Protein AF-A0A2W5X947-F1 (afdb_monomer_lite)

Sequence (200 aa):
MISLLALTFTAYATTPQRAAIQAVGIGLKRPPVVRRVNLRGSYAAVLTSGGQMDGSAVAEPILVQHFSFGWQPLDILNFRCSLDSHALGAHANAILMHGMPEPKDDRPCRDLQDTGPRVQVQAIRRLMRGPLVPHVAGSGHWAMGSWYGGGGGESLFRRRNGRWLQVASGGGAMGAAGMRLYGVPQSVWCKFGIYDAKCH

Secondary structure (DSSP, 8-state):
------------BSSHHHHHHHHH-TT-SSPPEEEEEEEETTEEEEEEESEEETTEEE-SPEEEEEETTEEEEEEETTBHHHHHTT---HHHHHHHHTTSPPPSB-PPPP----BS-HHHHHHHHHHS-SS---EEEEETTEEEEEETTTTSEEEEEEEETTEEEEEEEEEBPPPHHHHHHHT--HHHHHHHT-TTS---

Structure (mmCIF, N/CA/C/O backbone):
data_AF-A0A2W5X947-F1
#
_entry.id   AF-A0A2W5X947-F1
#
loop_
_atom_site.group_PDB
_atom_site.id
_atom_site.type_symbol
_atom_site.label_atom_id
_atom_site.label_alt_id
_atom_site.label_comp_id
_atom_site.label_asym_id
_atom_site.label_entity_id
_atom_site.label_seq_id
_atom_site.pdbx_PDB_ins_code
_atom_site.Cartn_x
_atom_site.Cartn_y
_atom_site.Cartn_z
_atom_site.occupancy
_atom_site.B_iso_or_equiv
_atom_site.auth_seq_id
_atom_site.auth_comp_id
_atom_site.auth_asym_id
_atom_site.auth_atom_id
_atom_site.pdbx_PDB_model_num
ATOM 1 N N . MET A 1 1 ? 12.192 25.713 26.736 1.00 33.12 1 MET A N 1
ATOM 2 C CA . MET A 1 1 ? 12.508 24.402 26.127 1.00 33.12 1 MET A CA 1
ATOM 3 C C . MET A 1 1 ? 11.657 24.236 24.882 1.00 33.12 1 MET A C 1
ATOM 5 O O . MET A 1 1 ? 10.459 24.024 24.999 1.00 33.12 1 MET A O 1
ATOM 9 N N . ILE A 1 2 ? 12.248 24.421 23.704 1.00 31.78 2 ILE A N 1
ATOM 10 C CA . ILE A 1 2 ? 11.568 24.202 22.424 1.00 31.78 2 ILE A CA 1
ATOM 11 C C . ILE A 1 2 ? 11.706 22.709 22.123 1.00 31.78 2 ILE A C 1
ATOM 13 O O . ILE A 1 2 ? 12.803 22.238 21.832 1.00 31.78 2 ILE A O 1
ATOM 17 N N . SER A 1 3 ? 10.614 21.955 22.260 1.00 29.97 3 SER A N 1
ATOM 18 C CA . SER A 1 3 ? 10.550 20.580 21.765 1.00 29.97 3 SER A CA 1
ATOM 19 C C . SER A 1 3 ? 10.730 20.612 20.253 1.00 29.97 3 SER A C 1
ATOM 21 O O . SER A 1 3 ? 9.844 21.078 19.536 1.00 29.97 3 SER A O 1
ATOM 23 N N . LEU A 1 4 ? 11.875 20.125 19.769 1.00 31.28 4 LEU A N 1
ATOM 24 C CA . LEU A 1 4 ? 12.036 19.794 18.360 1.00 31.28 4 LEU A CA 1
ATOM 25 C C . LEU A 1 4 ? 10.977 18.746 18.007 1.00 31.28 4 LEU A C 1
ATOM 27 O O . LEU A 1 4 ? 11.055 17.594 18.435 1.00 31.28 4 LEU A O 1
ATOM 31 N N . LEU A 1 5 ? 9.985 19.150 17.211 1.00 34.03 5 LEU A N 1
ATOM 32 C CA . LEU A 1 5 ? 9.233 18.214 16.393 1.00 34.03 5 LEU A CA 1
ATOM 33 C C . LEU A 1 5 ? 10.250 17.512 15.493 1.00 34.03 5 LEU A C 1
ATOM 35 O O . LEU A 1 5 ? 10.743 18.096 14.529 1.00 34.03 5 LEU A O 1
ATOM 39 N N . ALA A 1 6 ? 10.563 16.259 15.806 1.00 30.39 6 ALA A N 1
ATOM 40 C CA . ALA A 1 6 ? 11.169 15.358 14.847 1.00 30.39 6 ALA A CA 1
ATOM 41 C C . ALA A 1 6 ? 10.146 15.144 13.723 1.00 30.39 6 ALA A C 1
ATOM 43 O O . ALA A 1 6 ? 9.298 14.254 13.785 1.00 30.39 6 ALA A O 1
ATOM 44 N N . LEU A 1 7 ? 10.196 16.005 12.705 1.00 32.28 7 LEU A N 1
ATOM 45 C CA . LEU A 1 7 ? 9.747 15.643 11.373 1.00 32.28 7 LEU A CA 1
ATOM 46 C C . LEU A 1 7 ? 10.568 14.416 10.988 1.00 32.28 7 LEU A C 1
ATOM 48 O O . LEU A 1 7 ? 11.740 14.525 10.633 1.00 32.28 7 LEU A O 1
ATOM 52 N N . THR A 1 8 ? 9.971 13.233 11.093 1.00 36.31 8 THR A N 1
ATOM 53 C CA . THR A 1 8 ? 10.472 12.057 10.394 1.00 36.31 8 THR A CA 1
ATOM 54 C C . THR A 1 8 ? 10.304 12.341 8.907 1.00 36.31 8 THR A C 1
ATOM 56 O O . THR A 1 8 ? 9.291 11.987 8.309 1.00 36.31 8 THR A O 1
ATOM 59 N N . PHE A 1 9 ? 11.268 13.046 8.316 1.00 38.56 9 PHE A N 1
ATOM 60 C CA . PHE A 1 9 ? 11.470 13.011 6.880 1.00 38.56 9 PHE A CA 1
ATOM 61 C C . PHE A 1 9 ? 11.753 11.551 6.554 1.00 38.56 9 PHE A C 1
ATOM 63 O O . PHE A 1 9 ? 12.803 11.017 6.913 1.00 38.56 9 PHE A O 1
ATOM 70 N N . THR A 1 10 ? 10.789 10.874 5.940 1.00 52.31 10 THR A N 1
ATOM 71 C CA . THR A 1 10 ? 11.022 9.593 5.288 1.00 52.31 10 THR A CA 1
ATOM 72 C C . THR A 1 10 ? 12.096 9.867 4.243 1.00 52.31 10 THR A C 1
ATOM 74 O O . THR A 1 10 ? 11.810 10.459 3.207 1.00 52.31 10 THR A O 1
ATOM 77 N N . ALA A 1 11 ? 13.354 9.574 4.576 1.00 61.25 11 ALA A N 1
ATOM 78 C CA . ALA A 1 11 ? 14.482 9.874 3.712 1.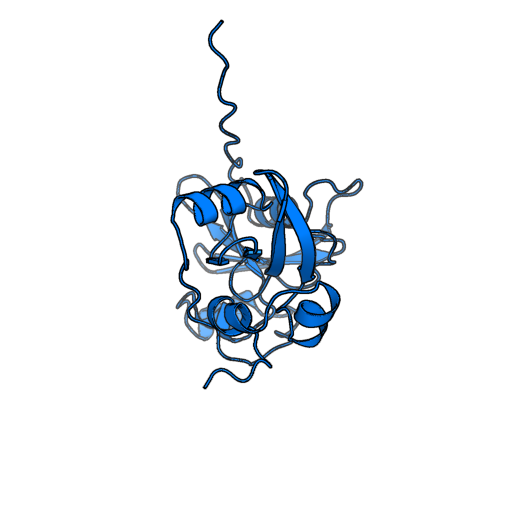00 61.25 11 ALA A CA 1
ATOM 79 C C . ALA A 1 11 ? 14.242 9.185 2.369 1.00 61.25 11 ALA A C 1
ATOM 81 O O . ALA A 1 11 ? 14.209 7.955 2.303 1.00 61.25 11 ALA A O 1
ATOM 82 N N . TYR A 1 12 ? 14.023 9.987 1.328 1.00 79.56 12 TYR A N 1
ATOM 83 C CA . TYR A 1 12 ? 13.857 9.504 -0.032 1.00 79.56 12 TYR A CA 1
ATOM 84 C C . TYR A 1 12 ? 15.044 8.620 -0.406 1.00 79.56 12 TYR A C 1
ATOM 86 O O . TYR A 1 12 ? 16.192 8.894 -0.038 1.00 79.56 12 TYR A O 1
ATOM 94 N N . ALA A 1 13 ? 14.775 7.528 -1.110 1.00 88.44 13 ALA A N 1
ATOM 95 C CA . ALA A 1 13 ? 15.826 6.581 -1.413 1.00 88.44 13 ALA A CA 1
ATOM 96 C C . ALA A 1 13 ? 16.616 7.020 -2.648 1.00 88.44 13 ALA A C 1
ATOM 98 O O . ALA A 1 13 ? 16.057 7.475 -3.643 1.00 88.44 13 ALA A O 1
ATOM 99 N N . THR A 1 14 ? 17.930 6.812 -2.618 1.00 91.75 14 THR A N 1
ATOM 100 C CA . THR A 1 14 ? 18.805 7.069 -3.771 1.00 91.75 14 THR A CA 1
ATOM 101 C C . THR A 1 14 ? 18.642 6.036 -4.886 1.00 91.75 14 THR A C 1
ATOM 103 O O . THR A 1 14 ? 19.060 6.282 -6.012 1.00 91.75 14 THR A O 1
ATOM 106 N N . THR A 1 15 ? 18.037 4.881 -4.594 1.00 95.25 15 THR A N 1
ATOM 107 C CA . THR A 1 15 ? 17.821 3.794 -5.554 1.00 95.25 15 THR A CA 1
ATOM 108 C C . THR A 1 15 ? 16.435 3.168 -5.373 1.00 95.25 15 THR A C 1
ATOM 110 O O . THR A 1 15 ? 15.907 3.172 -4.252 1.00 95.25 15 THR A O 1
ATOM 113 N N . PRO A 1 16 ? 15.851 2.570 -6.430 1.00 95.81 16 PRO A N 1
ATOM 114 C CA . PRO A 1 16 ? 14.572 1.873 -6.324 1.00 95.81 16 PRO A CA 1
ATOM 115 C C . PRO A 1 16 ? 14.641 0.698 -5.336 1.00 95.81 16 PRO A C 1
ATOM 117 O O . PRO A 1 16 ? 13.715 0.476 -4.559 1.00 95.81 16 PRO A O 1
ATOM 120 N N . GLN A 1 17 ? 15.775 -0.010 -5.289 1.00 95.81 17 GLN A N 1
ATOM 121 C CA . GLN A 1 17 ? 16.035 -1.086 -4.330 1.00 95.81 17 GLN A CA 1
ATOM 122 C C . GLN A 1 17 ? 15.926 -0.597 -2.891 1.00 95.81 17 GLN A C 1
ATOM 124 O O . GLN A 1 17 ? 15.284 -1.236 -2.061 1.00 95.81 17 GLN A O 1
ATOM 129 N N . ARG A 1 18 ? 16.559 0.540 -2.589 1.00 93.00 18 ARG A N 1
ATOM 130 C CA . ARG A 1 18 ? 16.563 1.095 -1.240 1.00 93.00 18 ARG A CA 1
ATOM 131 C C . ARG A 1 18 ? 15.169 1.580 -0.845 1.00 93.00 18 ARG A C 1
ATOM 133 O O . ARG A 1 18 ? 14.786 1.329 0.291 1.00 93.00 18 ARG A O 1
ATOM 140 N N . ALA A 1 19 ? 14.399 2.163 -1.770 1.00 91.94 19 ALA A N 1
ATOM 141 C CA . ALA A 1 19 ? 12.996 2.521 -1.530 1.00 91.94 19 ALA A CA 1
ATOM 142 C C . ALA A 1 19 ? 12.162 1.289 -1.153 1.00 91.94 19 ALA A C 1
ATOM 144 O O . ALA A 1 19 ? 11.442 1.308 -0.156 1.00 91.94 19 ALA A O 1
ATOM 145 N N . ALA A 1 20 ? 12.301 0.200 -1.912 1.00 91.62 20 ALA A N 1
ATOM 146 C CA . ALA A 1 20 ? 11.588 -1.047 -1.660 1.00 91.62 20 ALA A CA 1
ATOM 147 C C . ALA A 1 20 ? 12.011 -1.712 -0.337 1.00 91.62 20 ALA A C 1
ATOM 149 O O . ALA A 1 20 ? 11.162 -2.074 0.469 1.00 91.62 20 ALA A O 1
ATOM 150 N N . ILE A 1 21 ? 13.314 -1.814 -0.053 1.00 91.31 21 ILE A N 1
ATOM 151 C CA . ILE A 1 21 ? 13.818 -2.356 1.222 1.00 91.31 21 ILE A CA 1
ATOM 152 C C . ILE A 1 21 ? 13.325 -1.515 2.404 1.00 91.31 21 ILE A C 1
ATOM 154 O O . ILE A 1 21 ? 12.931 -2.068 3.425 1.00 91.31 21 ILE A O 1
ATOM 158 N N . GLN A 1 22 ? 13.338 -0.186 2.286 1.00 88.56 22 GLN A N 1
ATOM 159 C CA . GLN A 1 22 ? 12.840 0.705 3.334 1.00 88.56 22 GLN A CA 1
ATOM 160 C C . GLN A 1 22 ? 11.328 0.592 3.524 1.00 88.56 22 GLN A C 1
ATOM 162 O O . GLN A 1 22 ? 10.873 0.768 4.647 1.00 88.56 22 GLN A O 1
ATOM 167 N N . ALA A 1 23 ? 10.565 0.284 2.471 1.00 86.12 23 ALA A N 1
ATOM 168 C CA . ALA A 1 23 ? 9.137 0.011 2.575 1.00 86.12 23 ALA A CA 1
ATOM 169 C C . ALA A 1 23 ? 8.883 -1.211 3.466 1.00 86.12 23 ALA A C 1
ATOM 171 O O . ALA A 1 23 ? 8.234 -1.104 4.499 1.00 86.12 23 ALA A O 1
ATOM 172 N N . VAL A 1 24 ? 9.453 -2.361 3.102 1.00 87.19 24 VAL A N 1
ATOM 173 C CA . VAL A 1 24 ? 9.113 -3.666 3.703 1.00 87.19 24 VAL A CA 1
ATOM 174 C C . VAL A 1 24 ? 10.168 -4.193 4.681 1.00 87.19 24 VAL A C 1
ATOM 176 O O . VAL A 1 24 ? 10.233 -5.384 4.966 1.00 87.19 24 VAL A O 1
ATOM 179 N N . GLY A 1 25 ? 11.060 -3.330 5.161 1.00 84.25 25 GLY A N 1
ATOM 180 C CA . GLY A 1 25 ? 12.159 -3.690 6.064 1.00 84.25 25 GLY A CA 1
ATOM 181 C C . GLY A 1 25 ? 12.094 -3.016 7.431 1.00 84.25 25 GLY A C 1
ATOM 182 O O . GLY A 1 25 ? 13.001 -3.200 8.246 1.00 84.25 25 GLY A O 1
ATOM 183 N N . ILE A 1 26 ? 11.062 -2.208 7.694 1.00 78.00 26 ILE A N 1
ATOM 184 C CA . ILE A 1 26 ? 10.984 -1.380 8.902 1.00 78.00 26 ILE A CA 1
ATOM 185 C C . ILE A 1 26 ? 10.916 -2.269 10.147 1.00 78.00 26 ILE A C 1
ATOM 187 O O . ILE A 1 26 ? 9.957 -3.005 10.358 1.00 78.00 26 ILE A O 1
ATOM 191 N N . GLY A 1 27 ? 11.927 -2.152 11.012 1.00 74.81 27 GLY A N 1
ATOM 192 C CA . GLY A 1 27 ? 11.993 -2.882 12.281 1.00 74.81 27 GLY A CA 1
ATOM 193 C C . GLY A 1 27 ? 12.454 -4.337 12.164 1.00 74.81 27 GLY A C 1
ATOM 194 O O . GLY A 1 27 ? 12.435 -5.054 13.165 1.00 74.81 27 GLY A O 1
ATOM 195 N N . LEU A 1 28 ? 12.894 -4.782 10.982 1.00 82.56 28 LEU A N 1
ATOM 196 C CA . LEU A 1 28 ? 13.429 -6.129 10.803 1.00 82.56 28 LEU A CA 1
ATOM 197 C C . LEU A 1 28 ? 14.882 -6.234 11.269 1.00 82.56 28 LEU A C 1
ATOM 199 O O . LEU A 1 28 ? 15.717 -5.384 10.969 1.00 82.56 28 LEU A O 1
ATOM 203 N N . LYS A 1 29 ? 15.205 -7.338 11.959 1.00 84.38 29 LYS A N 1
ATOM 204 C CA . LYS A 1 29 ? 16.585 -7.664 12.369 1.00 84.38 29 LYS A CA 1
ATOM 205 C C . LYS A 1 29 ? 17.501 -7.942 11.176 1.00 84.38 29 LYS A C 1
ATOM 207 O O . LYS A 1 29 ? 18.703 -7.719 11.262 1.00 84.38 29 LYS A O 1
ATOM 212 N N . ARG A 1 30 ? 16.942 -8.484 10.091 1.00 87.06 30 ARG A N 1
ATOM 213 C CA . ARG A 1 30 ? 17.646 -8.753 8.835 1.00 87.06 30 ARG A CA 1
ATOM 214 C C . ARG A 1 30 ? 16.920 -8.018 7.712 1.00 87.06 30 ARG A C 1
ATOM 216 O O . ARG A 1 30 ? 15.707 -8.197 7.600 1.00 87.06 30 ARG A O 1
ATOM 223 N N . PRO A 1 31 ? 17.620 -7.202 6.911 1.00 87.12 31 PRO A N 1
ATOM 224 C CA . PRO A 1 31 ? 16.980 -6.475 5.830 1.00 87.12 31 PRO A CA 1
ATOM 225 C C . PRO A 1 31 ? 16.497 -7.441 4.732 1.00 87.12 31 PRO A C 1
ATOM 227 O O . PRO A 1 31 ? 17.151 -8.460 4.483 1.00 87.12 31 PRO A O 1
ATOM 230 N N . PRO A 1 32 ? 15.387 -7.116 4.050 1.00 92.62 32 PRO A N 1
ATOM 231 C CA . PRO A 1 32 ? 14.948 -7.819 2.850 1.00 92.62 32 PRO A CA 1
ATOM 232 C C . PRO A 1 32 ? 16.033 -7.840 1.769 1.00 92.62 32 PRO A C 1
ATOM 234 O O . PRO A 1 32 ? 16.797 -6.886 1.612 1.00 92.62 32 PRO A O 1
ATOM 237 N N . VAL A 1 33 ? 16.076 -8.919 0.988 1.00 95.19 33 VAL A N 1
ATOM 238 C CA . VAL A 1 33 ? 17.038 -9.096 -0.110 1.00 95.19 33 VAL A CA 1
ATOM 239 C C . VAL A 1 33 ? 16.346 -8.845 -1.440 1.00 95.19 33 VAL A C 1
ATOM 241 O O . VAL A 1 33 ? 15.292 -9.418 -1.707 1.00 95.19 33 VAL A O 1
ATOM 244 N N . VAL A 1 34 ? 16.943 -8.022 -2.299 1.00 96.81 34 VAL A N 1
ATOM 245 C CA . VAL A 1 34 ? 16.428 -7.778 -3.652 1.00 96.81 34 VAL A CA 1
ATOM 246 C C . VAL A 1 34 ? 16.675 -9.000 -4.527 1.00 96.81 34 VAL A C 1
ATOM 248 O O . VAL A 1 34 ? 17.791 -9.507 -4.608 1.00 96.81 34 VAL A O 1
ATOM 251 N N . ARG A 1 35 ? 15.620 -9.464 -5.192 1.00 97.69 35 ARG A N 1
ATOM 252 C CA . ARG A 1 35 ? 15.640 -10.623 -6.091 1.00 97.69 35 ARG A CA 1
ATOM 253 C C . ARG A 1 35 ? 15.587 -10.209 -7.553 1.00 97.69 35 ARG A C 1
ATOM 255 O O . ARG A 1 35 ? 16.245 -10.828 -8.381 1.00 97.69 35 ARG A O 1
ATOM 262 N N . ARG A 1 36 ? 14.812 -9.170 -7.869 1.00 97.75 36 ARG A N 1
ATOM 263 C CA . ARG A 1 36 ? 14.659 -8.649 -9.229 1.00 97.75 36 ARG A CA 1
ATOM 264 C C . ARG A 1 36 ? 14.338 -7.163 -9.194 1.00 97.75 36 ARG A C 1
ATOM 266 O O . ARG A 1 36 ? 13.646 -6.700 -8.289 1.00 97.75 36 ARG A O 1
ATOM 273 N N . VAL A 1 37 ? 14.820 -6.443 -10.201 1.00 97.81 37 VAL A N 1
ATOM 274 C CA . VAL A 1 37 ? 14.456 -5.052 -10.470 1.00 97.81 37 VAL A CA 1
ATOM 275 C C . VAL A 1 37 ? 14.196 -4.916 -11.958 1.00 97.81 37 VAL A C 1
ATOM 277 O O . VAL A 1 37 ? 15.083 -5.212 -12.755 1.00 97.81 37 VAL A O 1
ATOM 280 N N . ASN A 1 38 ? 13.009 -4.442 -12.312 1.00 97.94 38 ASN A N 1
ATOM 281 C CA . ASN A 1 38 ? 12.681 -4.041 -13.674 1.00 97.94 38 ASN A CA 1
ATOM 282 C C . ASN A 1 38 ? 12.427 -2.532 -13.679 1.00 97.94 38 ASN A C 1
ATOM 284 O O . ASN A 1 38 ? 11.757 -2.024 -12.783 1.00 97.94 38 ASN A O 1
ATOM 288 N N . LEU A 1 39 ? 12.964 -1.820 -14.670 1.00 96.25 39 LEU A N 1
ATOM 289 C CA . LEU A 1 39 ? 12.900 -0.359 -14.773 1.00 96.25 39 LEU A CA 1
ATOM 290 C C . LEU A 1 39 ? 12.190 0.063 -16.057 1.00 96.25 39 LEU A C 1
ATOM 292 O O . LEU A 1 39 ? 12.447 -0.489 -17.128 1.00 96.25 39 LEU A O 1
ATOM 296 N N . ARG A 1 40 ? 11.342 1.089 -15.962 1.00 94.50 40 ARG A N 1
ATOM 297 C CA . ARG A 1 40 ? 10.721 1.743 -17.115 1.00 94.50 40 ARG A CA 1
ATOM 298 C C . ARG A 1 40 ? 10.491 3.227 -16.837 1.00 94.50 40 ARG A C 1
ATOM 300 O O . ARG A 1 40 ? 9.599 3.596 -16.079 1.00 94.50 40 ARG A O 1
ATOM 307 N N . GLY A 1 41 ? 11.266 4.084 -17.505 1.00 91.25 41 GLY A N 1
ATOM 308 C CA . GLY A 1 41 ? 11.180 5.534 -17.313 1.00 91.25 41 GLY A CA 1
ATOM 309 C C . GLY A 1 41 ? 11.474 5.915 -15.861 1.00 91.25 41 GLY A C 1
ATOM 310 O O . GLY A 1 41 ? 12.510 5.535 -15.324 1.00 91.25 41 GLY A O 1
ATOM 311 N N . SER A 1 42 ? 10.549 6.632 -15.223 1.00 93.44 42 SER A N 1
ATOM 312 C CA . SER A 1 42 ? 10.626 6.993 -13.804 1.00 93.44 42 SER A CA 1
ATOM 313 C C . SER A 1 42 ? 10.107 5.908 -12.855 1.00 93.44 42 SER A C 1
ATOM 315 O O . SER A 1 42 ? 10.079 6.147 -11.656 1.00 93.44 42 SER A O 1
ATOM 317 N N . TYR A 1 43 ? 9.713 4.727 -13.335 1.00 94.75 43 TYR A N 1
ATOM 318 C CA . TYR A 1 43 ? 9.156 3.660 -12.501 1.00 94.75 43 TYR A CA 1
ATOM 319 C C . TYR A 1 43 ? 10.089 2.454 -12.412 1.00 94.75 43 TYR A C 1
ATOM 321 O O . TYR A 1 43 ? 10.814 2.137 -13.358 1.00 94.75 43 TYR A O 1
ATOM 329 N N . ALA A 1 44 ? 10.028 1.743 -11.288 1.00 96.56 44 ALA A N 1
ATOM 330 C CA . ALA A 1 44 ? 10.626 0.425 -11.137 1.00 96.56 44 ALA A CA 1
ATOM 331 C C . ALA A 1 44 ? 9.682 -0.525 -10.397 1.00 96.56 44 ALA A C 1
ATOM 333 O O . ALA A 1 44 ? 8.974 -0.113 -9.484 1.00 96.56 44 ALA A O 1
ATOM 334 N N . ALA A 1 45 ? 9.725 -1.805 -10.747 1.00 95.62 45 ALA A N 1
ATOM 335 C CA . ALA A 1 45 ? 9.152 -2.878 -9.946 1.00 95.62 45 ALA A CA 1
ATOM 336 C C . ALA A 1 45 ? 10.300 -3.632 -9.273 1.00 95.62 45 ALA A C 1
ATOM 338 O O . ALA A 1 45 ? 11.230 -4.093 -9.943 1.00 95.62 45 ALA A O 1
ATOM 339 N N . VAL A 1 46 ? 10.258 -3.730 -7.946 1.00 96.44 46 VAL A N 1
ATOM 340 C CA . VAL A 1 46 ? 11.308 -4.358 -7.140 1.00 96.44 46 VAL A CA 1
ATOM 341 C C . VAL A 1 46 ? 10.734 -5.549 -6.395 1.00 96.44 46 VAL A C 1
ATOM 343 O O . VAL A 1 46 ? 9.898 -5.398 -5.508 1.00 96.44 46 VAL A O 1
ATOM 346 N N . LEU A 1 47 ? 11.223 -6.740 -6.721 1.00 96.31 47 LEU A N 1
ATOM 347 C CA . LEU A 1 47 ? 10.901 -7.958 -5.991 1.00 96.31 47 LEU A CA 1
ATOM 348 C C . LEU A 1 47 ? 11.921 -8.172 -4.880 1.00 96.31 47 LEU A C 1
ATOM 350 O O . LEU A 1 47 ? 13.131 -8.167 -5.131 1.00 96.31 47 LEU A O 1
ATOM 354 N N . THR A 1 48 ? 11.435 -8.420 -3.668 1.00 94.62 48 THR A N 1
ATOM 355 C CA . THR A 1 48 ? 12.277 -8.732 -2.511 1.00 94.62 48 THR A CA 1
ATOM 356 C C . THR A 1 48 ? 11.908 -10.083 -1.907 1.00 94.62 48 THR A C 1
ATOM 358 O O . THR A 1 48 ? 10.815 -10.598 -2.119 1.00 94.62 48 THR A O 1
ATOM 361 N N . SER A 1 49 ? 12.834 -10.673 -1.159 1.00 93.75 49 SER A N 1
ATOM 362 C CA . SER A 1 49 ? 12.577 -11.812 -0.279 1.00 93.75 49 SER A CA 1
ATOM 363 C C . SER A 1 49 ? 12.832 -11.413 1.170 1.00 93.75 49 SER A C 1
ATOM 365 O O . SER A 1 49 ? 13.829 -10.742 1.451 1.00 93.75 49 SER A O 1
ATOM 367 N N . GLY A 1 50 ? 11.977 -11.872 2.085 1.00 89.12 50 GLY A N 1
ATOM 368 C CA . GLY A 1 50 ? 12.083 -11.558 3.514 1.00 89.12 50 GLY A CA 1
ATOM 369 C C . GLY A 1 50 ? 11.497 -10.198 3.907 1.00 89.12 50 GLY A C 1
ATOM 370 O O . GLY A 1 50 ? 11.759 -9.739 5.015 1.00 89.12 50 GLY A O 1
ATOM 371 N N . GLY A 1 51 ? 10.726 -9.561 3.018 1.00 88.56 51 GLY A N 1
ATOM 372 C CA . GLY A 1 51 ? 9.955 -8.358 3.323 1.00 88.56 51 GLY A CA 1
ATOM 373 C C . GLY A 1 51 ? 8.870 -8.623 4.363 1.00 88.56 51 GLY A C 1
ATOM 374 O O . GLY A 1 51 ? 8.226 -9.673 4.340 1.00 88.56 51 GLY A O 1
ATOM 375 N N . GLN A 1 52 ? 8.656 -7.666 5.263 1.00 86.75 52 GLN A N 1
ATOM 376 C CA . GLN A 1 52 ? 7.499 -7.627 6.146 1.00 86.75 52 GLN A CA 1
ATOM 377 C C . GLN A 1 52 ? 6.945 -6.212 6.289 1.00 86.75 52 GLN A C 1
ATOM 379 O O . GLN A 1 52 ? 7.685 -5.229 6.317 1.00 86.75 52 GLN A O 1
ATOM 384 N N . MET A 1 53 ? 5.633 -6.122 6.464 1.00 80.19 53 MET A N 1
ATOM 385 C CA . MET A 1 53 ? 4.942 -4.882 6.782 1.00 80.19 53 MET A CA 1
ATOM 386 C C . MET A 1 53 ? 3.782 -5.160 7.725 1.00 80.19 53 MET A C 1
ATOM 388 O O . MET A 1 53 ? 3.050 -6.126 7.530 1.00 80.19 53 MET A O 1
ATOM 392 N N . ASP A 1 54 ? 3.675 -4.357 8.785 1.00 76.38 54 ASP A N 1
ATOM 393 C CA . ASP A 1 54 ? 2.679 -4.507 9.851 1.00 76.38 54 ASP A CA 1
ATOM 394 C C . ASP A 1 54 ? 2.458 -5.968 10.317 1.00 76.38 54 ASP A C 1
ATOM 396 O O . ASP A 1 54 ? 1.347 -6.410 10.594 1.00 76.38 54 ASP A O 1
ATOM 400 N N . GLY A 1 55 ? 3.549 -6.739 10.421 1.00 75.38 55 GLY A N 1
ATOM 401 C CA . GLY A 1 55 ? 3.536 -8.134 10.881 1.00 75.38 55 GLY A CA 1
ATOM 402 C C . GLY A 1 55 ? 3.209 -9.180 9.808 1.00 75.38 55 GLY A C 1
ATOM 403 O O . GLY A 1 55 ? 3.233 -10.371 10.107 1.00 75.38 55 GLY A O 1
ATOM 404 N N . SER A 1 56 ? 2.956 -8.765 8.566 1.00 79.88 56 SER A N 1
ATOM 405 C CA . SER A 1 56 ? 2.693 -9.652 7.429 1.00 79.88 56 SER A CA 1
ATOM 406 C C . SER A 1 56 ? 3.899 -9.772 6.513 1.00 79.88 56 SER A C 1
ATOM 408 O O . SER A 1 56 ? 4.592 -8.787 6.267 1.00 79.88 56 SER A O 1
ATOM 410 N N . ALA A 1 57 ? 4.148 -10.973 5.988 1.00 86.31 57 ALA A N 1
ATOM 411 C CA . ALA A 1 57 ? 5.164 -11.174 4.963 1.00 86.31 57 ALA A CA 1
ATOM 412 C C . ALA A 1 57 ? 4.734 -10.505 3.650 1.00 86.31 57 ALA A C 1
ATOM 414 O O . ALA A 1 57 ? 3.588 -10.6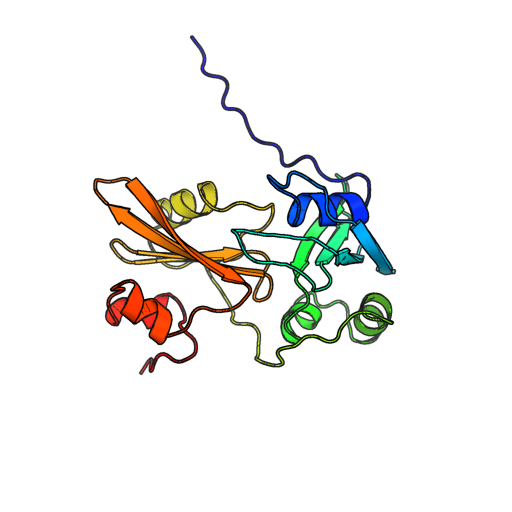49 3.234 1.00 86.31 57 ALA A O 1
ATOM 415 N N . VAL A 1 58 ? 5.670 -9.817 2.997 1.00 86.62 58 VAL A N 1
ATOM 416 C CA . VAL A 1 58 ? 5.484 -9.231 1.666 1.00 86.62 58 VAL A CA 1
ATOM 417 C C . VAL A 1 58 ? 6.411 -9.960 0.703 1.00 86.62 58 VAL A C 1
ATOM 419 O O . VAL A 1 58 ? 7.635 -9.916 0.854 1.00 86.62 58 VAL A O 1
ATOM 422 N N . ALA A 1 59 ? 5.819 -10.666 -0.256 1.00 88.12 59 ALA A N 1
ATOM 423 C CA . ALA A 1 59 ? 6.530 -11.453 -1.266 1.00 88.12 59 ALA A CA 1
ATOM 424 C C . ALA A 1 59 ? 6.279 -10.938 -2.692 1.00 88.12 59 ALA A C 1
ATOM 426 O O . ALA A 1 59 ? 6.840 -11.458 -3.656 1.00 88.12 59 ALA A O 1
ATOM 427 N N . GLU A 1 60 ? 5.420 -9.937 -2.828 1.00 90.12 60 GLU A N 1
ATOM 428 C CA . GLU A 1 60 ? 4.979 -9.363 -4.083 1.00 90.12 60 GLU A CA 1
ATOM 429 C C . GLU A 1 60 ? 5.897 -8.210 -4.526 1.00 90.12 60 GLU A C 1
ATOM 431 O O . GLU A 1 60 ? 6.602 -7.613 -3.701 1.00 90.12 60 GLU A O 1
ATOM 436 N N . PRO A 1 61 ? 5.941 -7.894 -5.833 1.00 92.38 61 PRO A N 1
ATOM 437 C CA . PRO A 1 61 ? 6.729 -6.773 -6.325 1.00 92.38 61 PRO A CA 1
ATOM 438 C C . PRO A 1 61 ? 6.233 -5.443 -5.756 1.00 92.38 61 PRO A C 1
ATOM 440 O O . PRO A 1 61 ? 5.034 -5.178 -5.717 1.00 92.38 61 PRO A O 1
ATOM 443 N N . ILE A 1 62 ? 7.166 -4.578 -5.374 1.00 91.94 62 ILE A N 1
ATOM 444 C CA . ILE A 1 62 ? 6.883 -3.220 -4.908 1.00 91.94 62 ILE A CA 1
ATOM 445 C C . ILE A 1 62 ? 7.098 -2.273 -6.082 1.00 91.94 62 ILE A C 1
ATOM 447 O O . ILE A 1 62 ? 8.198 -2.220 -6.645 1.00 91.94 62 ILE A O 1
ATOM 451 N N . LEU A 1 63 ? 6.066 -1.519 -6.444 1.00 92.00 63 LEU A N 1
ATOM 452 C CA . LEU A 1 63 ? 6.189 -0.436 -7.406 1.00 92.00 63 LEU A CA 1
ATOM 453 C C . LEU A 1 63 ? 6.825 0.769 -6.719 1.00 92.00 63 LEU A C 1
ATOM 455 O O . LEU A 1 63 ? 6.390 1.195 -5.650 1.00 92.00 63 LEU A O 1
ATOM 459 N N . VAL A 1 64 ? 7.841 1.344 -7.347 1.00 92.94 64 VAL A N 1
ATOM 460 C CA . VAL A 1 64 ? 8.500 2.573 -6.908 1.00 92.94 64 VAL A CA 1
ATOM 461 C C . VAL A 1 64 ? 8.558 3.570 -8.061 1.00 92.94 64 VAL A C 1
ATOM 463 O O . VAL A 1 64 ? 8.683 3.180 -9.222 1.00 92.94 64 VAL A O 1
ATOM 466 N N . GLN A 1 65 ? 8.508 4.859 -7.740 1.00 92.56 65 GLN A N 1
ATOM 467 C CA . GLN A 1 65 ? 8.644 5.954 -8.694 1.00 92.56 65 GLN A CA 1
ATOM 468 C C . GLN A 1 65 ? 9.763 6.905 -8.276 1.00 92.56 65 GLN A C 1
ATOM 470 O O . GLN A 1 65 ? 9.978 7.173 -7.094 1.00 92.56 65 GLN A O 1
ATOM 475 N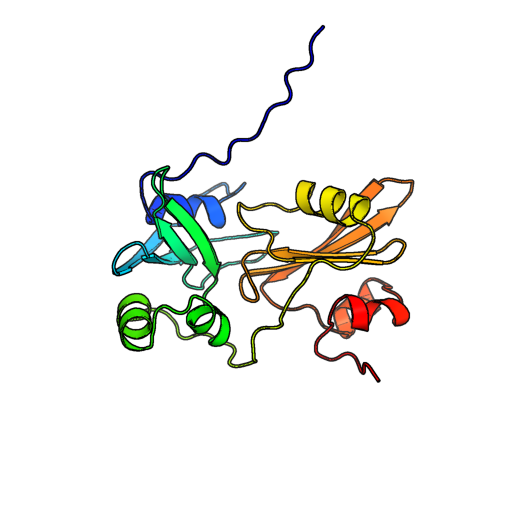 N . HIS A 1 66 ? 10.479 7.409 -9.271 1.00 94.19 66 HIS A N 1
ATOM 476 C CA . HIS A 1 66 ? 11.504 8.421 -9.146 1.00 94.19 66 HIS A CA 1
ATOM 477 C C . HIS A 1 66 ? 10.894 9.815 -9.275 1.00 94.19 66 HIS A C 1
ATOM 479 O O . HIS A 1 66 ? 10.286 10.153 -10.292 1.00 94.19 66 HIS A O 1
ATOM 485 N N . PHE A 1 67 ? 11.118 10.628 -8.252 1.00 91.50 67 PHE A N 1
ATOM 486 C CA . PHE A 1 67 ? 10.822 12.052 -8.220 1.00 91.50 67 PHE A CA 1
ATOM 487 C C . PHE A 1 67 ? 12.130 12.846 -8.216 1.00 91.50 67 PHE A C 1
ATOM 489 O O . PHE A 1 67 ? 13.207 12.288 -8.010 1.00 91.50 67 PHE A O 1
ATOM 496 N N . SER A 1 68 ? 12.051 14.169 -8.380 1.00 90.50 68 SER A N 1
ATOM 497 C CA . SER A 1 68 ? 13.229 15.053 -8.329 1.00 90.50 68 SER A CA 1
ATOM 498 C C . SER A 1 68 ? 14.017 14.951 -7.018 1.00 90.50 68 SER A C 1
ATOM 500 O O . SER A 1 68 ? 15.209 15.239 -6.990 1.00 90.50 68 SER A O 1
ATOM 502 N N . PHE A 1 69 ? 13.360 14.525 -5.940 1.00 87.06 69 PHE A N 1
ATOM 503 C CA . PHE A 1 69 ? 13.941 14.356 -4.610 1.00 87.06 69 PHE A CA 1
ATOM 504 C C . PHE A 1 69 ? 14.302 12.898 -4.264 1.00 87.06 69 PHE A C 1
ATOM 506 O O . PHE A 1 69 ? 14.748 12.643 -3.149 1.00 87.06 69 PHE A O 1
ATOM 513 N N . GLY A 1 70 ? 14.128 11.942 -5.186 1.00 92.31 70 GLY A N 1
ATOM 514 C CA . GLY A 1 70 ? 14.519 10.538 -5.013 1.00 92.31 70 GLY A CA 1
ATOM 515 C C . GLY A 1 70 ? 13.396 9.529 -5.264 1.00 92.31 70 GLY A C 1
ATOM 516 O O . GLY A 1 70 ? 12.311 9.864 -5.738 1.00 92.31 70 GLY A O 1
ATOM 517 N N . TRP A 1 71 ? 13.673 8.261 -4.962 1.00 93.25 71 TRP A N 1
ATOM 518 C CA . TRP A 1 71 ? 12.753 7.144 -5.168 1.00 93.25 71 TRP A CA 1
ATOM 519 C C . TRP A 1 71 ? 11.794 6.970 -3.992 1.00 93.25 71 TRP A C 1
ATOM 521 O O . TRP A 1 71 ? 12.214 6.966 -2.829 1.00 93.25 71 TRP A O 1
ATOM 531 N N . GLN A 1 72 ? 10.519 6.751 -4.308 1.00 89.94 72 GLN A N 1
ATOM 532 C CA . GLN A 1 72 ? 9.475 6.436 -3.342 1.00 89.94 72 GLN A CA 1
ATOM 533 C C . GLN A 1 72 ? 8.694 5.190 -3.742 1.00 89.94 72 GLN A C 1
ATOM 535 O O . GLN A 1 72 ? 8.393 5.015 -4.921 1.00 89.94 72 GLN A O 1
ATOM 540 N N . PRO A 1 73 ? 8.334 4.334 -2.779 1.00 88.88 73 PRO A N 1
ATOM 541 C CA . PRO A 1 73 ? 7.428 3.230 -3.033 1.00 88.88 73 PRO A CA 1
ATOM 542 C C . PRO A 1 73 ? 5.986 3.743 -3.132 1.00 88.88 73 PRO A C 1
ATOM 544 O O . PRO A 1 73 ? 5.557 4.583 -2.339 1.00 88.88 73 PRO A O 1
ATOM 547 N N . LEU A 1 74 ? 5.271 3.242 -4.132 1.00 84.81 74 LEU A N 1
ATOM 548 C CA . LEU A 1 74 ? 3.909 3.639 -4.465 1.00 84.81 74 LEU A CA 1
ATOM 549 C C . LEU A 1 74 ? 2.892 2.589 -4.030 1.00 84.81 74 LEU A C 1
ATOM 551 O O . LEU A 1 74 ? 1.930 2.916 -3.344 1.00 84.81 74 LEU A O 1
ATOM 555 N N . ASP A 1 75 ? 3.116 1.335 -4.413 1.00 86.25 75 ASP A N 1
ATOM 556 C CA . ASP A 1 75 ? 2.128 0.267 -4.266 1.00 86.25 75 ASP A CA 1
ATOM 557 C C . ASP A 1 75 ? 2.823 -1.102 -4.171 1.00 86.25 75 ASP A C 1
ATOM 559 O O . ASP A 1 75 ? 4.006 -1.247 -4.505 1.00 86.25 75 ASP A O 1
ATOM 563 N N . ILE A 1 76 ? 2.085 -2.107 -3.714 1.00 87.56 76 ILE A N 1
ATOM 564 C CA . ILE A 1 76 ? 2.453 -3.518 -3.775 1.00 87.56 76 ILE A CA 1
ATOM 565 C C . ILE A 1 76 ? 1.592 -4.171 -4.858 1.00 87.56 76 ILE A C 1
ATOM 567 O O . ILE A 1 76 ? 0.368 -4.128 -4.830 1.00 87.56 76 ILE A O 1
ATOM 571 N N . LEU A 1 77 ? 2.240 -4.787 -5.843 1.00 87.12 77 LEU A N 1
ATOM 572 C CA . LEU A 1 77 ? 1.613 -5.263 -7.077 1.00 87.12 77 LEU A CA 1
ATOM 573 C C . LEU A 1 77 ? 1.022 -6.674 -6.924 1.00 87.12 77 LEU A C 1
ATOM 575 O O . LEU A 1 77 ? 1.385 -7.594 -7.655 1.00 87.12 77 LEU A O 1
ATOM 579 N N . ASN A 1 78 ? 0.128 -6.862 -5.955 1.00 81.31 78 ASN A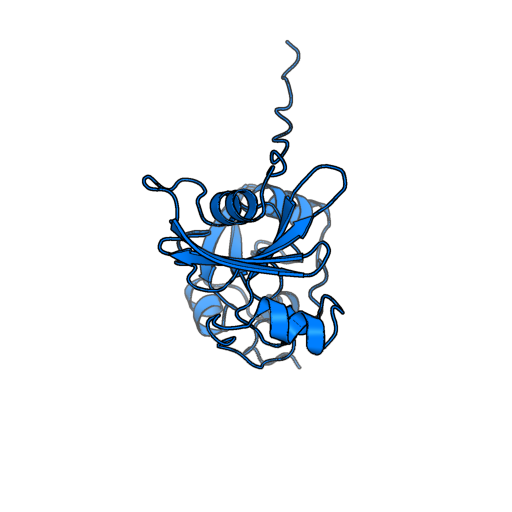 N 1
ATOM 580 C CA . ASN A 1 78 ? -0.599 -8.119 -5.729 1.00 81.31 78 ASN A CA 1
ATOM 581 C C . ASN A 1 78 ? -2.004 -8.145 -6.367 1.00 81.31 78 ASN A C 1
ATOM 583 O O . ASN A 1 78 ? -2.504 -9.244 -6.607 1.00 81.31 78 ASN A O 1
ATOM 587 N N . PHE A 1 79 ? -2.605 -6.986 -6.674 1.00 74.88 79 PHE A N 1
ATOM 588 C CA . PHE A 1 79 ? -3.831 -6.871 -7.472 1.00 74.88 79 PHE A CA 1
ATOM 589 C C . PHE A 1 79 ? -3.510 -6.433 -8.897 1.00 74.88 79 PHE A C 1
ATOM 591 O O . PHE A 1 79 ? -2.695 -5.530 -9.114 1.00 74.88 79 PHE A O 1
ATOM 598 N N . ARG A 1 80 ? -4.204 -7.010 -9.885 1.00 75.06 80 ARG A N 1
ATOM 599 C CA . ARG A 1 80 ? -4.058 -6.585 -11.284 1.00 75.06 80 ARG A CA 1
ATOM 600 C C . ARG A 1 80 ? -4.415 -5.111 -11.460 1.00 75.06 80 ARG A C 1
ATOM 602 O O . ARG A 1 80 ? -3.698 -4.375 -12.130 1.00 75.06 80 ARG A O 1
ATOM 609 N N . CYS A 1 81 ? -5.469 -4.671 -10.786 1.00 75.25 81 CYS A N 1
ATOM 610 C CA . CYS A 1 81 ? -5.910 -3.287 -10.821 1.00 75.25 81 CYS A CA 1
ATOM 611 C C . CYS A 1 81 ? -4.870 -2.298 -10.261 1.00 75.25 81 CYS A C 1
ATOM 613 O O . CYS A 1 81 ? -4.820 -1.171 -10.740 1.00 75.25 81 CYS A O 1
ATOM 615 N N . SER A 1 82 ? -4.029 -2.693 -9.289 1.00 74.31 82 SER A N 1
ATOM 616 C CA . SER A 1 82 ? -2.983 -1.818 -8.731 1.00 74.31 82 SER A CA 1
ATOM 617 C C . SER A 1 82 ? -1.928 -1.499 -9.781 1.00 74.31 82 SER A C 1
ATOM 619 O O . SER A 1 82 ? -1.403 -0.397 -9.829 1.00 74.31 82 SER A O 1
ATOM 621 N N . LEU A 1 83 ? -1.642 -2.445 -10.673 1.00 75.44 83 LEU A N 1
ATOM 622 C CA . LEU A 1 83 ? -0.740 -2.212 -11.793 1.00 75.44 83 LEU A CA 1
ATOM 623 C C . LEU A 1 83 ? -1.353 -1.250 -12.829 1.00 75.44 83 LEU A C 1
ATOM 625 O O . LEU A 1 83 ? -0.652 -0.427 -13.417 1.00 75.44 83 LEU A O 1
ATOM 629 N N . ASP A 1 84 ? -2.664 -1.344 -13.045 1.00 76.88 84 ASP A N 1
ATOM 630 C CA . ASP A 1 84 ? -3.375 -0.541 -14.041 1.00 76.88 84 ASP A CA 1
ATOM 631 C C . ASP A 1 84 ? -3.739 0.870 -13.524 1.00 76.88 84 ASP A C 1
ATOM 633 O O . ASP A 1 84 ? -3.803 1.816 -14.313 1.00 76.88 84 ASP A O 1
ATOM 637 N N . SER A 1 85 ? -3.890 1.057 -12.205 1.00 75.12 85 SER A N 1
ATOM 638 C CA . SER A 1 85 ? -4.269 2.333 -11.567 1.00 75.12 85 SER A CA 1
ATOM 639 C C . SER A 1 85 ? -3.247 3.460 -11.772 1.00 75.12 85 SER A C 1
ATOM 641 O O . SER A 1 85 ? -3.599 4.638 -11.726 1.00 75.12 85 SER A O 1
ATOM 643 N N . HIS A 1 86 ? -1.989 3.117 -12.056 1.00 78.44 86 HIS A N 1
ATOM 644 C CA . HIS A 1 86 ? -0.912 4.079 -12.300 1.00 78.44 86 HIS A CA 1
ATOM 645 C C . HIS A 1 86 ? -0.843 4.586 -13.750 1.00 78.44 86 HIS A C 1
ATOM 647 O O . HIS A 1 86 ? 0.080 5.326 -14.089 1.00 78.44 86 HIS A O 1
ATOM 653 N N . ALA A 1 87 ? -1.794 4.195 -14.611 1.00 77.88 87 ALA A N 1
ATOM 654 C CA . ALA A 1 87 ? -1.934 4.675 -15.990 1.00 77.88 87 ALA A CA 1
ATOM 655 C C . ALA A 1 87 ? -0.649 4.565 -16.847 1.00 77.88 87 ALA A C 1
ATOM 657 O O . ALA A 1 87 ? -0.426 5.350 -17.766 1.00 77.88 87 ALA A O 1
ATOM 658 N N . LEU A 1 88 ? 0.201 3.568 -16.567 1.00 81.75 88 LEU A N 1
ATOM 659 C CA . LEU A 1 88 ? 1.484 3.361 -17.257 1.00 81.75 88 LEU A CA 1
ATOM 660 C C . LEU A 1 88 ? 1.315 2.793 -18.678 1.00 81.75 88 LEU A C 1
ATOM 662 O O . LEU A 1 88 ? 2.217 2.899 -19.512 1.00 81.75 88 LEU A O 1
ATOM 666 N N . GLY A 1 89 ? 0.158 2.183 -18.949 1.00 83.25 89 GLY A N 1
ATOM 667 C CA . GLY A 1 89 ? -0.154 1.485 -20.193 1.00 83.25 89 GLY A CA 1
ATOM 668 C C . GLY A 1 89 ? 0.378 0.047 -20.237 1.00 83.25 89 GLY A C 1
ATOM 669 O O . GLY A 1 89 ? 1.348 -0.317 -19.569 1.00 83.25 89 GLY A O 1
ATOM 670 N N . ALA A 1 90 ? -0.245 -0.787 -21.076 1.00 86.12 90 ALA A N 1
ATOM 671 C CA . ALA A 1 90 ? 0.008 -2.232 -21.125 1.00 86.12 90 ALA A CA 1
ATOM 672 C C . ALA A 1 90 ? 1.476 -2.597 -21.414 1.00 86.12 90 ALA A C 1
ATOM 674 O O . ALA A 1 90 ? 2.019 -3.522 -20.812 1.00 86.12 90 ALA A O 1
ATOM 675 N N . HIS A 1 91 ? 2.143 -1.853 -22.301 1.00 88.31 91 HIS A N 1
ATOM 676 C CA . HIS A 1 91 ? 3.540 -2.115 -22.651 1.00 88.31 91 HIS A CA 1
ATOM 677 C C . HIS A 1 91 ? 4.504 -1.831 -21.487 1.00 88.31 91 HIS A C 1
ATOM 679 O O . HIS A 1 91 ? 5.411 -2.621 -21.228 1.00 88.31 91 HIS A O 1
ATOM 685 N N . ALA A 1 92 ? 4.301 -0.733 -20.751 1.00 89.75 92 ALA A N 1
ATOM 686 C CA . ALA A 1 92 ? 5.110 -0.433 -19.572 1.00 89.75 92 ALA A CA 1
ATOM 687 C C . ALA A 1 92 ? 4.873 -1.468 -18.464 1.00 89.75 92 ALA A C 1
ATOM 689 O O . ALA A 1 92 ? 5.836 -1.955 -17.872 1.00 89.75 92 ALA A O 1
ATOM 690 N N . ASN A 1 93 ? 3.613 -1.863 -18.258 1.00 89.88 93 ASN A N 1
ATOM 691 C CA . ASN A 1 93 ? 3.230 -2.909 -17.312 1.00 89.88 93 ASN A CA 1
ATOM 692 C C . ASN A 1 93 ? 3.906 -4.248 -17.643 1.00 89.88 93 ASN A C 1
ATOM 694 O O . ASN A 1 93 ? 4.449 -4.893 -16.748 1.00 89.88 93 ASN A O 1
ATOM 698 N N . ALA A 1 94 ? 3.967 -4.628 -18.923 1.00 91.19 94 ALA A N 1
ATOM 699 C CA . ALA A 1 94 ? 4.666 -5.835 -19.365 1.00 91.19 94 ALA A CA 1
ATOM 700 C C . ALA A 1 94 ? 6.175 -5.792 -19.059 1.00 91.19 94 ALA A C 1
ATOM 702 O O . ALA A 1 94 ? 6.729 -6.779 -18.583 1.00 91.19 94 ALA A O 1
ATOM 703 N N . ILE A 1 95 ? 6.836 -4.647 -19.272 1.00 93.94 95 ILE A N 1
ATOM 704 C CA . ILE A 1 95 ? 8.262 -4.473 -18.943 1.00 93.94 95 ILE A CA 1
ATOM 705 C C . ILE A 1 95 ? 8.487 -4.572 -17.430 1.00 93.94 95 ILE A C 1
ATOM 707 O O . ILE A 1 95 ? 9.379 -5.293 -16.982 1.00 93.94 95 ILE A O 1
ATOM 711 N N . LEU A 1 96 ? 7.682 -3.863 -16.636 1.00 93.94 96 LEU A N 1
ATOM 712 C CA . LEU A 1 96 ? 7.814 -3.848 -15.179 1.00 93.94 96 LEU A CA 1
ATOM 713 C C . LEU A 1 96 ? 7.551 -5.231 -14.570 1.00 93.94 96 LEU A C 1
ATOM 715 O O . LEU A 1 96 ? 8.274 -5.643 -13.665 1.00 93.94 96 LEU A O 1
ATOM 719 N N . MET A 1 97 ? 6.593 -5.986 -15.106 1.00 94.06 97 MET A N 1
ATOM 720 C CA . MET A 1 97 ? 6.214 -7.302 -14.581 1.00 94.06 97 MET A CA 1
ATOM 721 C C . MET A 1 97 ? 6.955 -8.483 -15.217 1.00 94.06 97 MET A C 1
ATOM 723 O O . MET A 1 97 ? 6.743 -9.624 -14.812 1.00 94.06 97 MET A O 1
ATOM 727 N N . HIS A 1 98 ? 7.866 -8.254 -16.167 1.00 94.50 98 HIS A N 1
ATOM 728 C CA . HIS A 1 98 ? 8.600 -9.336 -16.825 1.00 94.50 98 HIS A CA 1
ATOM 729 C C . HIS A 1 98 ? 9.410 -10.189 -15.825 1.00 94.50 98 HIS A C 1
ATOM 731 O O . HIS A 1 98 ? 10.383 -9.728 -15.218 1.00 94.50 98 HIS A O 1
ATOM 737 N N . GLY A 1 99 ? 9.027 -11.459 -15.660 1.00 93.88 99 GLY A N 1
ATOM 738 C CA . GLY A 1 99 ? 9.663 -12.385 -14.714 1.00 93.88 99 GLY A CA 1
ATOM 739 C C . GLY A 1 99 ? 9.391 -12.074 -13.235 1.00 93.88 99 GLY A C 1
ATOM 740 O O . GLY A 1 99 ? 10.144 -12.539 -12.373 1.00 93.88 99 GLY A O 1
ATOM 741 N N . MET A 1 100 ? 8.368 -11.263 -12.948 1.00 94.50 100 MET A N 1
ATOM 742 C CA . MET A 1 100 ? 7.808 -11.054 -11.611 1.00 94.50 100 MET A CA 1
ATOM 743 C C . MET A 1 100 ? 6.691 -12.079 -11.339 1.00 94.50 100 MET A C 1
ATOM 745 O O . MET A 1 100 ? 6.098 -12.582 -12.292 1.00 94.50 100 MET A O 1
ATOM 749 N N . PRO A 1 101 ? 6.374 -12.389 -10.068 1.00 91.00 101 PRO A N 1
ATOM 750 C CA . PRO A 1 101 ? 5.152 -13.110 -9.731 1.00 91.00 101 PRO A CA 1
ATOM 751 C C . PRO A 1 101 ? 3.923 -12.383 -10.278 1.00 91.00 101 PRO A C 1
ATOM 753 O O . PRO A 1 101 ? 3.855 -11.152 -10.223 1.00 91.00 101 PRO A O 1
ATOM 756 N N . GLU A 1 102 ? 2.957 -13.143 -10.784 1.00 85.56 102 GLU A N 1
ATOM 757 C CA . GLU A 1 102 ? 1.687 -12.572 -11.213 1.00 85.56 102 GLU A CA 1
ATOM 758 C C . GLU A 1 102 ? 0.889 -12.057 -10.004 1.00 85.56 102 GLU A C 1
ATOM 760 O O . GLU A 1 102 ? 0.977 -12.638 -8.913 1.00 85.56 102 GLU A O 1
ATOM 765 N N . PRO A 1 103 ? 0.110 -10.972 -10.177 1.00 80.88 103 PRO A N 1
ATOM 766 C CA . PRO A 1 103 ? -0.863 -10.554 -9.180 1.00 80.88 103 PRO A CA 1
ATOM 767 C C . PRO A 1 103 ? -1.782 -11.725 -8.821 1.00 80.88 103 PRO A C 1
ATOM 769 O O . PRO A 1 103 ? -2.290 -12.417 -9.699 1.00 80.88 103 PRO A O 1
ATOM 772 N N . LYS A 1 104 ? -1.984 -11.954 -7.524 1.00 77.88 104 LYS A N 1
ATOM 773 C CA . LYS A 1 104 ? -2.790 -13.074 -7.012 1.00 77.88 104 LYS A CA 1
ATOM 774 C C . LYS A 1 104 ? -4.290 -12.796 -7.077 1.00 77.88 104 LYS A C 1
ATOM 776 O O . LYS A 1 104 ? -5.081 -13.700 -6.831 1.00 77.88 104 LYS A O 1
ATOM 781 N N . ASP A 1 105 ? -4.660 -11.546 -7.329 1.00 71.12 105 ASP A N 1
ATOM 782 C CA . ASP A 1 105 ? -6.022 -11.057 -7.213 1.00 71.12 105 ASP A CA 1
ATOM 783 C C . ASP A 1 105 ? -6.378 -10.168 -8.413 1.00 71.12 105 ASP A C 1
ATOM 785 O O . ASP A 1 105 ? -5.650 -9.237 -8.771 1.00 71.12 105 ASP A O 1
ATOM 789 N N . ASP A 1 106 ? -7.486 -10.483 -9.071 1.00 71.31 106 ASP A N 1
ATOM 790 C CA . ASP A 1 106 ? -7.999 -9.799 -10.257 1.00 71.31 106 ASP A CA 1
ATOM 791 C C . ASP A 1 106 ? -9.166 -8.854 -9.942 1.00 71.31 106 ASP A C 1
ATOM 793 O O . ASP A 1 106 ? -9.695 -8.198 -10.844 1.00 71.31 106 ASP A O 1
ATOM 797 N N . ARG A 1 107 ? -9.557 -8.738 -8.666 1.00 70.50 107 ARG A N 1
ATOM 798 C CA . ARG A 1 107 ? -10.653 -7.862 -8.256 1.00 70.50 107 ARG A CA 1
ATOM 799 C C . ARG A 1 107 ? -10.343 -6.404 -8.603 1.00 70.50 107 ARG A C 1
ATOM 801 O O . ARG A 1 107 ? -9.188 -5.969 -8.532 1.00 70.50 107 ARG A O 1
ATOM 808 N N . PRO A 1 108 ? -11.376 -5.615 -8.950 1.00 67.44 108 PRO A N 1
ATOM 809 C CA . PRO A 1 108 ? -11.200 -4.204 -9.238 1.00 67.44 108 PRO A CA 1
ATOM 810 C C . PRO A 1 108 ? -10.692 -3.465 -8.001 1.00 67.44 108 PRO A C 1
ATOM 812 O O . PRO A 1 108 ? -11.093 -3.745 -6.866 1.00 67.44 108 PRO A O 1
ATOM 815 N N . CYS A 1 109 ? -9.833 -2.477 -8.239 1.00 69.19 109 CYS A N 1
ATOM 816 C CA . CYS A 1 109 ? -9.346 -1.614 -7.177 1.00 69.19 109 CYS A CA 1
ATOM 817 C C . CYS A 1 109 ? -10.524 -0.809 -6.674 1.00 69.19 109 CYS A C 1
ATOM 819 O O . CYS A 1 109 ? -11.315 -0.273 -7.451 1.00 69.19 109 CYS A O 1
ATOM 821 N N . ARG A 1 110 ? -10.643 -0.736 -5.356 1.00 67.69 110 ARG A N 1
ATOM 822 C CA . ARG A 1 110 ? -11.655 0.113 -4.754 1.00 67.69 110 ARG A CA 1
ATOM 823 C C . ARG A 1 110 ? -11.188 1.553 -4.838 1.00 67.69 110 ARG A C 1
ATOM 825 O O . ARG A 1 110 ? -10.021 1.838 -4.576 1.00 67.69 110 ARG A O 1
ATOM 832 N N . ASP A 1 111 ? -12.109 2.440 -5.191 1.00 64.38 111 ASP A N 1
ATOM 833 C CA . ASP A 1 111 ? -11.875 3.871 -5.079 1.00 64.38 111 ASP A CA 1
ATOM 834 C C . ASP A 1 111 ? -11.932 4.231 -3.590 1.00 64.38 111 ASP A C 1
ATOM 836 O O . ASP A 1 111 ? -12.995 4.404 -2.990 1.00 64.38 111 ASP A O 1
ATOM 840 N N . LEU A 1 112 ? -10.769 4.163 -2.948 1.00 69.00 112 LEU A N 1
ATOM 841 C CA . LEU A 1 112 ? -10.636 4.289 -1.509 1.00 69.00 112 LEU A CA 1
ATOM 842 C C . LEU A 1 112 ? -10.363 5.754 -1.156 1.00 69.00 112 LEU A C 1
ATOM 844 O O . LEU A 1 112 ? -9.221 6.208 -1.166 1.00 69.00 112 LEU A O 1
ATOM 848 N N . GLN A 1 113 ? -11.424 6.492 -0.830 1.00 76.44 113 GLN A N 1
ATOM 849 C CA . GLN A 1 113 ? -11.333 7.864 -0.325 1.00 76.44 113 GLN A CA 1
ATOM 850 C C . GLN A 1 113 ? -11.439 7.900 1.196 1.00 76.44 113 GLN A C 1
ATOM 852 O O . GLN A 1 113 ? -12.251 7.187 1.792 1.00 76.44 113 GLN A O 1
ATOM 857 N N . ASP A 1 114 ? -10.631 8.755 1.828 1.00 87.81 114 ASP A N 1
ATOM 858 C CA . ASP A 1 114 ? -10.682 8.950 3.276 1.00 87.81 114 ASP A CA 1
ATOM 859 C C . ASP A 1 114 ? -12.123 9.253 3.718 1.00 87.81 114 ASP A C 1
ATOM 861 O O . ASP A 1 114 ? -12.764 10.185 3.230 1.00 87.81 114 ASP A O 1
ATOM 865 N N . THR A 1 115 ? -12.634 8.491 4.682 1.00 89.00 115 THR A N 1
ATOM 866 C CA . THR A 1 115 ? -14.009 8.643 5.169 1.00 89.00 115 THR A CA 1
ATOM 867 C C . THR A 1 115 ? -14.050 8.880 6.671 1.00 89.00 115 THR A C 1
ATOM 869 O O . THR A 1 115 ? -13.398 8.204 7.456 1.00 89.00 115 THR A O 1
ATOM 872 N N . GLY A 1 116 ? -14.894 9.814 7.115 1.00 89.81 116 GLY A N 1
ATOM 873 C CA . GLY A 1 116 ? -15.064 10.148 8.533 1.00 89.81 116 GLY A CA 1
ATOM 874 C C . GLY A 1 116 ? -14.361 11.436 8.971 1.00 89.81 116 GLY A C 1
ATOM 875 O O . GLY A 1 116 ? -13.889 12.207 8.139 1.00 89.81 116 GLY A O 1
ATOM 876 N N . PRO A 1 117 ? -14.348 11.734 10.284 1.00 90.94 117 PRO A N 1
ATOM 877 C CA . PRO A 1 117 ? -13.843 13.011 10.772 1.00 90.94 117 PRO A CA 1
ATOM 878 C C . PRO A 1 117 ? -12.345 13.175 10.487 1.00 90.94 117 PRO A C 1
ATOM 880 O O . PRO A 1 117 ? -11.541 12.326 10.876 1.00 90.94 117 PRO A O 1
ATOM 883 N N . ARG A 1 118 ? -11.953 14.312 9.898 1.00 90.62 118 ARG A N 1
ATOM 884 C CA . ARG A 1 118 ? -10.564 14.611 9.495 1.00 90.62 118 ARG A CA 1
ATOM 885 C C . ARG A 1 118 ? -9.536 14.396 10.612 1.00 90.62 118 ARG A C 1
ATOM 887 O O . ARG A 1 118 ? -8.450 13.885 10.361 1.00 90.62 118 ARG A O 1
ATOM 894 N N . VAL A 1 119 ? -9.886 14.739 11.853 1.00 89.44 119 VAL A N 1
ATOM 895 C CA . VAL A 1 119 ? -9.013 14.540 13.024 1.00 89.44 119 VAL A CA 1
ATOM 896 C C . VAL A 1 119 ? -8.752 13.054 13.294 1.00 89.44 119 VAL A C 1
ATOM 898 O O . VAL A 1 119 ? -7.636 12.686 13.650 1.00 89.44 119 VAL A O 1
ATOM 901 N N . GLN A 1 120 ? -9.751 12.185 13.104 1.00 90.62 120 GLN A N 1
ATOM 902 C CA . GLN A 1 120 ? -9.570 10.738 13.255 1.00 90.62 120 GLN A CA 1
ATOM 903 C C . GLN A 1 120 ? -8.674 10.195 12.146 1.00 90.62 120 GLN A C 1
ATOM 905 O O . GLN A 1 120 ? -7.691 9.526 12.444 1.00 90.62 120 GLN A O 1
ATOM 910 N N . VAL A 1 121 ? -8.964 10.559 10.894 1.00 90.81 121 VAL A N 1
ATOM 911 C CA . VAL A 1 121 ? -8.164 10.182 9.720 1.00 90.81 121 VAL A CA 1
ATOM 912 C C . VAL A 1 121 ? -6.689 10.531 9.925 1.00 90.81 121 VAL A C 1
ATOM 914 O O . VAL A 1 121 ? -5.813 9.677 9.801 1.00 90.81 121 VAL A O 1
ATOM 917 N N . GLN A 1 122 ? -6.404 11.768 10.337 1.00 89.75 122 GLN A N 1
ATOM 918 C CA . GLN A 1 122 ? -5.038 12.216 10.603 1.00 89.75 122 GLN A CA 1
ATOM 919 C C . GLN A 1 122 ? -4.391 11.487 11.785 1.00 89.75 122 GLN A C 1
ATOM 921 O O . GLN A 1 122 ? -3.200 11.189 11.728 1.00 89.75 122 GLN A O 1
ATOM 926 N N . ALA A 1 123 ? -5.142 11.198 12.851 1.00 90.56 123 ALA A N 1
ATOM 927 C CA . ALA A 1 123 ? -4.619 10.464 13.999 1.00 90.56 123 ALA A CA 1
ATOM 928 C C . ALA A 1 123 ? -4.207 9.034 13.621 1.00 90.56 123 ALA A C 1
ATOM 930 O O . ALA A 1 123 ? -3.135 8.590 14.017 1.00 90.56 123 ALA A O 1
ATOM 931 N N . ILE A 1 124 ? -5.018 8.341 12.820 1.00 91.06 124 ILE A N 1
ATOM 932 C CA . ILE A 1 124 ? -4.714 6.989 12.339 1.00 91.06 124 ILE A CA 1
ATOM 933 C C . ILE A 1 124 ? -3.537 6.998 11.371 1.00 91.06 124 ILE A C 1
ATOM 935 O O . ILE A 1 124 ? -2.613 6.207 11.533 1.00 91.06 124 ILE A O 1
ATOM 939 N N . ARG A 1 125 ? -3.503 7.945 10.429 1.00 87.62 125 ARG A N 1
ATOM 940 C CA . ARG A 1 125 ? -2.400 8.073 9.468 1.00 87.62 125 ARG A CA 1
ATOM 941 C C . ARG A 1 125 ? -1.039 8.258 10.155 1.00 87.62 125 ARG A C 1
ATOM 943 O O . ARG A 1 125 ? -0.039 7.778 9.645 1.00 87.62 125 ARG A O 1
ATOM 950 N N . ARG A 1 126 ? -0.997 8.906 11.328 1.00 86.19 126 ARG A N 1
ATOM 951 C CA . ARG A 1 126 ? 0.224 9.030 12.153 1.00 86.19 126 ARG A CA 1
ATOM 952 C C . ARG A 1 126 ? 0.636 7.735 12.858 1.00 86.19 126 ARG A C 1
ATOM 954 O O . ARG A 1 126 ? 1.788 7.624 13.263 1.00 86.19 126 ARG A O 1
ATOM 961 N N . LEU A 1 127 ? -0.296 6.808 13.078 1.00 86.88 127 LEU A N 1
ATOM 962 C CA . LEU A 1 127 ? -0.020 5.511 13.705 1.00 86.88 127 LEU A CA 1
ATOM 963 C C . LEU A 1 127 ? 0.416 4.457 12.692 1.00 86.88 127 LEU A C 1
ATOM 965 O O . LEU A 1 127 ? 1.147 3.537 13.051 1.00 86.88 127 LEU A O 1
ATOM 969 N N . MET A 1 128 ? -0.041 4.584 11.450 1.00 82.38 128 MET A N 1
ATOM 970 C CA . MET A 1 128 ? 0.325 3.677 10.374 1.00 82.38 128 MET A CA 1
ATOM 971 C C . MET A 1 128 ? 1.797 3.825 10.003 1.00 82.38 128 MET A C 1
ATOM 973 O O . MET A 1 128 ? 2.345 4.929 9.963 1.00 82.38 128 MET A O 1
ATOM 977 N N . ARG A 1 129 ? 2.439 2.687 9.738 1.00 67.94 129 ARG A N 1
ATOM 978 C CA . ARG A 1 129 ? 3.836 2.626 9.320 1.00 67.94 129 ARG A CA 1
ATOM 979 C C . ARG A 1 129 ? 3.903 2.511 7.804 1.00 67.94 129 ARG A C 1
ATOM 981 O O . ARG A 1 129 ? 3.157 1.757 7.196 1.00 67.94 129 ARG A O 1
ATOM 988 N N . GLY A 1 130 ? 4.840 3.242 7.216 1.00 64.00 130 GLY A N 1
ATOM 989 C CA . GLY A 1 130 ? 5.140 3.177 5.791 1.00 64.00 130 GLY A CA 1
ATOM 990 C C . GLY A 1 130 ? 4.939 4.520 5.078 1.00 64.00 130 GLY A C 1
ATOM 991 O O . GLY A 1 130 ? 4.101 5.323 5.483 1.00 64.00 130 GLY A O 1
ATOM 992 N N . PRO A 1 131 ? 5.727 4.807 4.031 1.00 59.25 131 PRO A N 1
ATOM 993 C CA . PRO A 1 131 ? 5.650 6.038 3.243 1.00 59.25 131 PRO A CA 1
ATOM 994 C C . PRO A 1 131 ? 4.316 6.295 2.530 1.00 59.25 131 PRO A C 1
ATOM 996 O O . PRO A 1 131 ? 4.114 7.436 2.118 1.00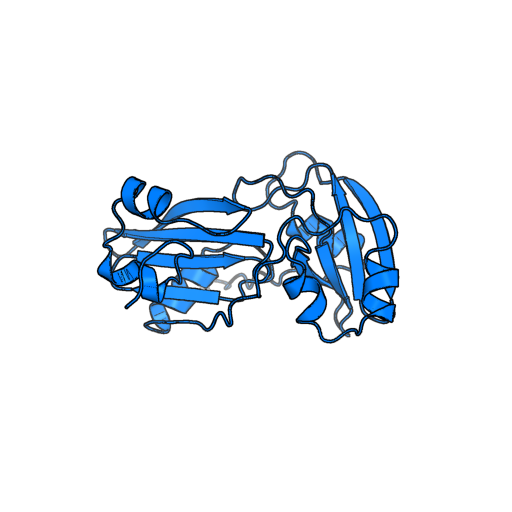 59.25 131 PRO A O 1
ATOM 999 N N . LEU A 1 132 ? 3.415 5.309 2.383 1.00 70.00 132 LEU A N 1
ATOM 1000 C CA . LEU A 1 132 ? 2.144 5.510 1.681 1.00 70.00 132 LEU A CA 1
ATOM 1001 C C . LEU A 1 132 ? 0.945 4.878 2.402 1.00 70.00 132 LEU A C 1
ATOM 1003 O O . LEU A 1 132 ? 0.778 3.660 2.456 1.00 70.00 132 LEU A O 1
ATOM 1007 N N . VAL A 1 133 ? 0.081 5.754 2.916 1.00 72.50 133 VAL A N 1
ATOM 1008 C CA . VAL A 1 133 ? -1.245 5.434 3.456 1.00 72.50 133 VAL A CA 1
ATOM 1009 C C . VAL A 1 133 ? -2.263 6.082 2.517 1.00 72.50 133 VAL A C 1
ATOM 1011 O O . VAL A 1 133 ? -2.545 7.276 2.671 1.00 72.50 133 VAL A O 1
ATOM 1014 N N . PRO A 1 134 ? -2.750 5.366 1.490 1.00 71.69 134 PRO A N 1
ATOM 1015 C CA . PRO A 1 134 ? -3.675 5.942 0.518 1.00 71.69 134 PRO A CA 1
ATOM 1016 C C . PRO A 1 134 ? -5.030 6.281 1.146 1.00 71.69 134 PRO A C 1
ATOM 1018 O O . PRO A 1 134 ? -5.643 7.267 0.754 1.00 71.69 134 PRO A O 1
ATOM 1021 N N . HIS A 1 135 ? -5.468 5.494 2.133 1.00 84.75 135 HIS A N 1
ATOM 1022 C CA . HIS A 1 135 ? -6.846 5.503 2.596 1.00 84.75 135 HIS A CA 1
ATOM 1023 C C . HIS A 1 135 ? -6.974 5.210 4.088 1.00 84.75 135 HIS A C 1
ATOM 1025 O O . HIS A 1 135 ? -6.379 4.264 4.609 1.00 84.75 135 HIS A O 1
ATOM 1031 N N . VAL A 1 136 ? -7.818 5.994 4.754 1.00 89.94 136 VAL A N 1
ATOM 1032 C CA . VAL A 1 136 ? -8.286 5.774 6.118 1.00 89.94 136 VAL A CA 1
ATOM 1033 C C . VAL A 1 136 ? -9.794 6.007 6.212 1.00 89.94 136 VAL A C 1
ATOM 1035 O O . VAL A 1 136 ? -10.291 7.100 5.940 1.00 89.94 136 VAL A O 1
ATOM 1038 N N . ALA A 1 137 ? -10.513 5.021 6.739 1.00 91.62 137 ALA A N 1
ATOM 1039 C CA . ALA A 1 137 ? -11.928 5.119 7.072 1.00 91.62 137 ALA A CA 1
ATOM 1040 C C . ALA A 1 137 ? -12.127 5.111 8.594 1.00 91.62 137 ALA A C 1
ATOM 1042 O O . ALA A 1 137 ? -11.750 4.165 9.276 1.00 91.62 137 ALA A O 1
ATOM 1043 N N . GLY A 1 138 ? -12.740 6.155 9.154 1.00 92.50 138 GLY A N 1
ATOM 1044 C CA . GLY A 1 138 ? -13.034 6.313 10.580 1.00 92.50 138 GLY A CA 1
ATOM 1045 C C . GLY A 1 138 ? -14.533 6.349 10.884 1.00 92.50 138 GLY A C 1
ATOM 1046 O O . GLY A 1 138 ? -15.307 7.074 10.248 1.00 92.50 138 GLY A O 1
ATOM 1047 N N . SER A 1 139 ? -14.965 5.594 11.894 1.00 92.62 139 SER A N 1
ATOM 1048 C CA . SER A 1 139 ? -16.347 5.579 12.377 1.00 92.62 139 SER A CA 1
ATOM 1049 C C . SER A 1 139 ? -16.429 5.321 13.883 1.00 92.62 139 SER A C 1
ATOM 1051 O O . SER A 1 1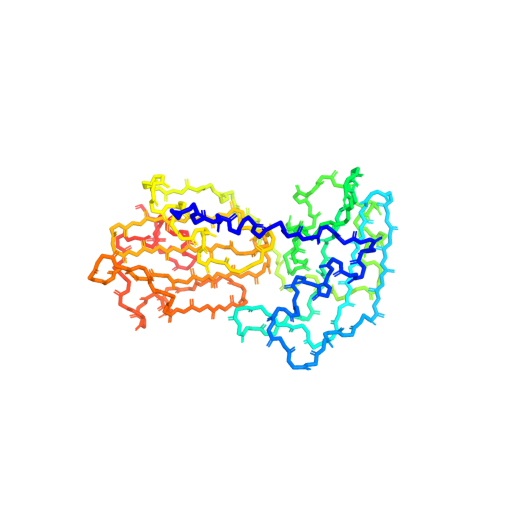39 ? -16.099 4.239 14.372 1.00 92.62 139 SER A O 1
ATOM 1053 N N . GLY A 1 140 ? -16.893 6.316 14.644 1.00 91.44 140 GLY A N 1
ATOM 1054 C CA . GLY A 1 140 ? -17.058 6.200 16.095 1.00 91.44 140 GLY A CA 1
ATOM 1055 C C . GLY A 1 140 ? -15.745 5.876 16.820 1.00 91.44 140 GLY A C 1
ATOM 1056 O O . GLY A 1 140 ? -14.851 6.718 16.913 1.00 91.44 140 GLY A O 1
ATOM 1057 N N . HIS A 1 141 ? -15.655 4.661 17.369 1.00 95.25 141 HIS A N 1
ATOM 1058 C CA . HIS A 1 141 ? -14.480 4.135 18.079 1.00 95.25 141 HIS A CA 1
ATOM 1059 C C . HIS A 1 141 ? -13.619 3.197 17.231 1.00 95.25 141 HIS A C 1
ATOM 1061 O O . HIS A 1 141 ? -12.745 2.525 17.772 1.00 95.25 141 HIS A O 1
ATOM 1067 N N . TRP A 1 142 ? -13.866 3.134 15.930 1.00 96.12 142 TRP A N 1
ATOM 1068 C CA . TRP A 1 142 ? -13.180 2.240 15.016 1.00 96.12 142 TRP A CA 1
ATOM 1069 C C . TRP A 1 142 ? -12.611 3.023 13.849 1.00 96.12 142 TRP A C 1
ATOM 1071 O O . TRP A 1 142 ? -13.189 4.020 13.417 1.00 96.12 142 TRP A O 1
ATOM 1081 N N . ALA A 1 143 ? -11.485 2.560 13.335 1.00 95.00 143 ALA A N 1
ATOM 1082 C CA . ALA A 1 143 ? -10.959 3.038 12.078 1.00 95.00 143 ALA A CA 1
ATOM 1083 C C . ALA A 1 143 ? -10.202 1.925 11.366 1.00 95.00 143 ALA A C 1
ATOM 1085 O O . ALA A 1 143 ? -9.659 1.031 12.010 1.00 95.00 143 ALA A O 1
ATOM 1086 N N . MET A 1 144 ? -10.146 2.010 10.049 1.00 91.75 144 MET A N 1
ATOM 1087 C CA . MET A 1 144 ? -9.379 1.125 9.197 1.00 91.75 144 MET A CA 1
ATOM 1088 C C . MET A 1 144 ? -8.462 1.968 8.329 1.00 91.75 144 MET A C 1
ATOM 1090 O O . MET A 1 144 ? -8.861 3.037 7.871 1.00 91.75 144 MET A O 1
ATOM 1094 N N . GLY A 1 145 ? -7.236 1.511 8.131 1.00 89.31 145 GLY A N 1
ATOM 1095 C CA . GLY A 1 145 ? -6.293 2.146 7.230 1.00 89.31 145 GLY A CA 1
ATOM 1096 C C . GLY A 1 145 ? -5.721 1.130 6.263 1.00 89.31 145 GLY A C 1
ATOM 1097 O O . GLY A 1 145 ? -5.274 0.069 6.695 1.00 89.31 145 GLY A O 1
ATOM 1098 N N . SER A 1 146 ? -5.717 1.464 4.981 1.00 85.00 146 SER A N 1
ATOM 1099 C CA . SER A 1 146 ? -5.051 0.678 3.945 1.00 85.00 146 SER A CA 1
ATOM 1100 C C . SER A 1 146 ? -3.623 1.194 3.789 1.00 85.00 146 SER A C 1
ATOM 1102 O O . SER A 1 146 ? -3.404 2.405 3.855 1.00 85.00 146 SER A O 1
ATOM 1104 N N . TRP A 1 147 ? -2.648 0.310 3.618 1.00 79.25 147 TRP A N 1
ATOM 1105 C CA . TRP A 1 147 ? -1.258 0.667 3.328 1.00 79.25 147 TRP A CA 1
ATOM 1106 C C . TRP A 1 147 ? -0.902 0.221 1.912 1.00 79.25 147 TRP A C 1
ATOM 1108 O O . TRP A 1 147 ? -1.305 -0.861 1.499 1.00 79.25 147 TRP A O 1
ATOM 1118 N N . TYR A 1 148 ? -0.156 1.064 1.183 1.00 74.94 148 TYR A N 1
ATOM 1119 C CA . TYR A 1 148 ? 0.282 0.817 -0.202 1.00 74.94 148 TYR A CA 1
ATOM 1120 C C . TYR A 1 148 ? -0.848 0.384 -1.138 1.00 74.94 148 TYR A C 1
ATOM 1122 O O . TYR A 1 148 ? -0.955 -0.778 -1.509 1.00 74.94 148 TYR A O 1
ATOM 1130 N N . GLY A 1 149 ? -1.710 1.333 -1.490 1.00 67.81 149 GLY A N 1
ATOM 1131 C CA . GLY A 1 149 ? -2.827 1.106 -2.407 1.00 67.81 149 GLY A CA 1
ATOM 1132 C C . GLY A 1 149 ? -3.849 0.078 -1.917 1.00 67.81 149 GLY A C 1
ATOM 1133 O O . GLY A 1 149 ? -4.065 -0.111 -0.718 1.00 67.81 149 GLY A O 1
ATOM 1134 N N . GLY A 1 150 ? -4.491 -0.580 -2.884 1.00 60.59 150 GLY A N 1
ATOM 1135 C CA . GLY A 1 150 ? -5.314 -1.761 -2.630 1.00 60.59 150 GLY A CA 1
ATOM 1136 C C . GLY A 1 150 ? -4.477 -3.000 -2.317 1.00 60.59 150 GLY A C 1
ATOM 1137 O O . GLY A 1 150 ? -5.045 -4.004 -1.897 1.00 60.59 150 GLY A O 1
ATOM 1138 N N . GLY A 1 151 ? -3.154 -2.928 -2.508 1.00 62.69 151 GLY A N 1
ATOM 1139 C CA . GLY A 1 151 ? -2.309 -4.099 -2.594 1.00 62.69 151 GLY A CA 1
ATOM 1140 C C . GLY A 1 151 ? -1.407 -4.425 -1.420 1.00 62.69 151 GLY A C 1
ATOM 1141 O O . GLY A 1 151 ? -1.012 -5.575 -1.245 1.00 62.69 151 GLY A O 1
ATOM 1142 N N . GLY A 1 152 ? -1.117 -3.474 -0.548 1.00 72.88 152 GLY A N 1
ATOM 1143 C CA . GLY A 1 152 ? -0.357 -3.786 0.650 1.00 72.88 152 GLY A CA 1
ATOM 1144 C C . GLY A 1 152 ? -1.184 -4.581 1.654 1.00 72.88 152 GLY A C 1
ATOM 1145 O O . GLY A 1 152 ? -0.930 -5.760 1.912 1.00 72.88 152 GLY A O 1
ATOM 1146 N N . GLY A 1 153 ? -2.221 -3.953 2.193 1.00 82.12 153 GLY A N 1
ATOM 1147 C CA . GLY A 1 153 ? -3.105 -4.578 3.166 1.00 82.12 153 GLY A CA 1
ATOM 1148 C C . GLY A 1 153 ? -3.823 -3.568 4.038 1.00 82.12 153 GLY A C 1
ATOM 1149 O O . GLY A 1 153 ? -3.828 -2.368 3.752 1.00 82.12 153 GLY A O 1
ATOM 1150 N N . GLU A 1 154 ? -4.446 -4.058 5.105 1.00 86.81 154 GLU A N 1
ATOM 1151 C CA . GLU A 1 154 ? -5.308 -3.256 5.968 1.00 86.81 154 GLU A CA 1
ATOM 1152 C C . GLU A 1 154 ? -4.962 -3.433 7.449 1.00 86.81 154 GLU A C 1
ATOM 1154 O O . GLU A 1 154 ? -4.721 -4.535 7.947 1.00 86.81 154 GLU A O 1
ATOM 1159 N N . SER A 1 155 ? -4.985 -2.316 8.172 1.00 89.81 155 SER A N 1
ATOM 1160 C CA . SER A 1 155 ? -4.770 -2.227 9.613 1.00 89.81 155 SER A CA 1
ATOM 1161 C C . SER A 1 155 ? -6.047 -1.712 10.285 1.00 89.81 155 SER A C 1
ATOM 1163 O O . SER A 1 155 ? -6.592 -0.674 9.908 1.00 89.81 155 SER A O 1
ATOM 1165 N N . LEU A 1 156 ? -6.532 -2.436 11.296 1.00 93.06 156 LEU A N 1
ATOM 1166 C CA . LEU A 1 156 ? -7.720 -2.096 12.079 1.00 93.06 156 LEU A CA 1
ATOM 1167 C C . LEU A 1 156 ? -7.311 -1.445 13.400 1.00 93.06 156 LEU A C 1
ATOM 1169 O O . LEU A 1 156 ? -6.488 -1.971 14.154 1.00 93.06 156 LEU A O 1
ATOM 1173 N N . PHE A 1 157 ? -7.963 -0.334 13.723 1.00 94.94 157 PHE A N 1
ATOM 1174 C CA . PHE A 1 157 ? -7.712 0.467 14.909 1.00 94.94 157 PHE A CA 1
ATOM 1175 C C . PHE A 1 157 ? -8.975 0.625 15.750 1.00 94.94 157 PHE A C 1
ATOM 1177 O O . PHE A 1 157 ? -10.077 0.825 15.236 1.00 94.94 157 PHE A O 1
ATOM 1184 N N . ARG A 1 158 ? -8.802 0.612 17.072 1.00 96.38 158 ARG A N 1
ATOM 1185 C CA . ARG A 1 158 ? -9.863 0.854 18.050 1.00 96.38 158 ARG A CA 1
ATOM 1186 C C . ARG A 1 158 ? -9.486 1.995 18.982 1.00 96.38 158 ARG A C 1
ATOM 1188 O O . ARG A 1 158 ? -8.389 2.021 19.538 1.00 96.38 158 ARG A O 1
ATOM 1195 N N . ARG A 1 159 ? -10.422 2.912 19.214 1.00 95.88 159 ARG A N 1
ATOM 1196 C CA . ARG A 1 159 ? -10.292 3.992 20.192 1.00 95.88 159 ARG A CA 1
ATOM 1197 C C . ARG A 1 159 ? -10.781 3.532 21.561 1.00 95.88 159 ARG A C 1
ATOM 1199 O O . ARG A 1 159 ? -11.972 3.269 21.732 1.00 95.88 159 ARG A O 1
ATOM 1206 N N . ARG A 1 160 ? -9.890 3.497 22.551 1.00 93.06 160 ARG A N 1
ATOM 1207 C CA . ARG A 1 160 ? -10.200 3.237 23.967 1.00 93.06 160 ARG A CA 1
ATOM 1208 C C . ARG A 1 160 ? -9.576 4.329 24.834 1.00 93.06 160 ARG A C 1
ATOM 1210 O O . ARG A 1 160 ? -8.426 4.691 24.616 1.00 93.06 160 ARG A O 1
ATOM 1217 N N . ASN A 1 161 ? -10.331 4.871 25.792 1.00 91.44 161 ASN A N 1
ATOM 1218 C CA . ASN A 1 161 ? -9.864 5.916 26.722 1.00 91.44 161 ASN A CA 1
ATOM 1219 C C . ASN A 1 161 ? -9.177 7.100 26.010 1.00 91.44 161 ASN A C 1
ATOM 1221 O O . ASN A 1 161 ? -8.090 7.531 26.382 1.00 91.44 161 ASN A O 1
ATOM 1225 N N . GLY A 1 162 ? -9.775 7.568 24.909 1.00 89.00 162 GLY A N 1
ATOM 1226 C CA . GLY A 1 162 ? -9.240 8.672 24.104 1.00 89.00 162 GLY A CA 1
ATOM 1227 C C . GLY A 1 162 ? -8.020 8.335 23.234 1.00 89.00 162 GLY A C 1
ATOM 1228 O O . GLY A 1 162 ? -7.586 9.190 22.469 1.00 89.00 162 GLY A O 1
ATOM 1229 N N . ARG A 1 163 ? -7.489 7.107 23.284 1.00 93.25 163 ARG A N 1
ATOM 1230 C CA . ARG A 1 163 ? -6.312 6.676 22.515 1.00 93.25 163 ARG A CA 1
ATOM 1231 C C . ARG A 1 163 ? -6.676 5.664 21.438 1.00 93.25 163 ARG A C 1
ATOM 1233 O O . ARG A 1 163 ? -7.500 4.781 21.663 1.00 93.25 163 ARG A O 1
ATOM 1240 N N . TRP A 1 164 ? -6.049 5.794 20.276 1.00 94.75 164 TRP A N 1
ATOM 1241 C CA . TRP A 1 164 ? -6.143 4.827 19.186 1.00 94.75 164 TRP A CA 1
ATOM 1242 C C . TRP A 1 164 ? -5.099 3.727 19.366 1.00 94.75 164 TRP A C 1
ATOM 1244 O O . TRP A 1 164 ? -3.941 4.015 19.657 1.00 94.75 164 TRP A O 1
ATOM 1254 N N . LEU A 1 165 ? -5.523 2.478 19.196 1.00 93.88 165 LEU A N 1
ATOM 1255 C CA . LEU A 1 165 ? -4.678 1.292 19.277 1.00 93.88 165 LEU A CA 1
ATOM 1256 C C . LEU A 1 165 ? -4.929 0.424 18.048 1.00 93.88 165 LEU A C 1
ATOM 1258 O O . LEU A 1 165 ? -6.086 0.175 17.709 1.00 93.88 165 LEU A O 1
ATOM 1262 N N . GLN A 1 166 ? -3.866 -0.050 17.405 1.00 92.12 166 GLN A N 1
ATOM 1263 C CA . GLN A 1 166 ? -3.964 -1.071 16.366 1.00 92.12 166 GLN A CA 1
ATOM 1264 C C . GLN A 1 166 ? -4.337 -2.402 17.024 1.00 92.12 166 GLN A C 1
ATOM 1266 O O . GLN A 1 166 ? -3.685 -2.824 17.977 1.00 92.12 166 GLN A O 1
ATOM 1271 N N . VAL A 1 167 ? -5.412 -3.031 16.555 1.00 93.19 167 VAL A N 1
ATOM 1272 C CA . VAL A 1 167 ? -5.920 -4.303 17.100 1.00 93.19 167 VAL A CA 1
ATOM 1273 C C . VAL A 1 167 ? -5.795 -5.459 16.117 1.00 93.19 167 VAL A C 1
ATOM 1275 O O . VAL A 1 167 ? -5.801 -6.612 16.537 1.00 93.19 167 VAL A O 1
ATOM 1278 N N . ALA A 1 168 ? -5.660 -5.154 14.828 1.00 90.00 168 ALA A N 1
ATOM 1279 C CA . ALA A 1 168 ? -5.367 -6.128 13.792 1.00 90.00 168 ALA A CA 1
ATOM 1280 C C . ALA A 1 168 ? -4.570 -5.461 12.675 1.00 90.00 168 ALA A C 1
ATOM 1282 O O . ALA A 1 168 ? -4.714 -4.261 12.435 1.00 90.00 168 ALA A O 1
ATOM 1283 N N . SER A 1 169 ? -3.752 -6.241 11.985 1.00 87.06 169 SER A N 1
ATOM 1284 C CA . SER A 1 169 ? -3.211 -5.884 10.680 1.00 87.06 169 SER A CA 1
ATOM 1285 C C . SER A 1 169 ? -2.855 -7.144 9.915 1.00 87.06 169 SER A C 1
ATOM 1287 O O . SER A 1 169 ? -2.589 -8.185 10.520 1.00 87.06 169 SER A O 1
ATOM 1289 N N . GLY A 1 170 ? -2.918 -7.050 8.596 1.00 79.44 170 GLY A N 1
ATOM 1290 C CA . GLY A 1 170 ? -2.684 -8.154 7.690 1.00 79.44 170 GLY A CA 1
ATOM 1291 C C . GLY A 1 170 ? -2.358 -7.659 6.288 1.00 79.44 170 GLY A C 1
ATOM 1292 O O . GLY A 1 170 ? -2.756 -6.559 5.904 1.00 79.44 170 GLY A O 1
ATOM 1293 N N . GLY A 1 171 ? -1.663 -8.495 5.520 1.00 76.94 171 GLY A N 1
ATOM 1294 C CA . GLY A 1 171 ? -1.605 -8.360 4.070 1.00 76.94 171 GLY A CA 1
ATOM 1295 C C . GLY A 1 171 ? -2.976 -8.650 3.455 1.00 76.94 171 GLY A C 1
ATOM 1296 O O . GLY A 1 171 ? -3.643 -9.612 3.843 1.00 76.94 171 GLY A O 1
ATOM 1297 N N . GLY A 1 172 ? -3.386 -7.825 2.493 1.00 77.19 172 GLY A N 1
ATOM 1298 C CA . GLY A 1 172 ? -4.682 -7.936 1.819 1.00 77.19 172 GLY A CA 1
ATOM 1299 C C . GLY A 1 172 ? -5.876 -7.332 2.575 1.00 77.19 172 GLY A C 1
ATOM 1300 O O . GLY A 1 172 ? -5.734 -6.676 3.607 1.00 77.19 172 GLY A O 1
ATOM 1301 N N . ALA A 1 173 ? -7.068 -7.532 2.007 1.00 80.31 173 ALA A N 1
ATOM 1302 C CA . ALA A 1 173 ? -8.310 -6.926 2.485 1.00 80.31 173 ALA A CA 1
ATOM 1303 C C . ALA A 1 173 ? -8.956 -7.712 3.638 1.00 80.31 173 ALA A C 1
ATOM 1305 O O . ALA A 1 173 ? -9.088 -8.939 3.589 1.00 80.31 173 ALA A O 1
ATOM 1306 N N . MET A 1 174 ? -9.441 -6.996 4.646 1.00 86.06 174 MET A N 1
ATOM 1307 C CA . MET A 1 174 ? -10.131 -7.551 5.799 1.00 86.06 174 MET A CA 1
ATOM 1308 C C . MET A 1 174 ? -11.568 -7.948 5.441 1.00 86.06 174 MET A C 1
ATOM 1310 O O . MET A 1 174 ? -12.296 -7.219 4.766 1.00 86.06 174 MET A O 1
ATOM 1314 N N . GLY A 1 175 ? -11.976 -9.133 5.903 1.00 88.69 175 GLY A N 1
ATOM 1315 C CA . GLY A 1 175 ? -13.319 -9.678 5.691 1.00 88.69 175 GLY A CA 1
ATOM 1316 C C . GLY A 1 175 ? -14.222 -9.583 6.922 1.00 88.69 175 GLY A C 1
ATOM 1317 O O . GLY A 1 175 ? -13.781 -9.305 8.044 1.00 88.69 175 GLY A O 1
ATOM 1318 N N . ALA A 1 176 ? -15.498 -9.899 6.732 1.00 91.44 176 ALA A N 1
ATOM 1319 C CA . ALA A 1 176 ? -16.548 -9.872 7.741 1.00 91.44 176 ALA A CA 1
ATOM 1320 C C . ALA A 1 176 ? -16.250 -10.815 8.914 1.00 91.44 176 ALA A C 1
ATOM 1322 O O . ALA A 1 176 ? -16.576 -10.507 10.059 1.00 91.44 176 ALA A O 1
ATOM 1323 N N . ALA A 1 177 ? -15.598 -11.955 8.662 1.00 90.50 177 ALA A N 1
ATOM 1324 C CA . ALA A 1 177 ? -15.154 -12.859 9.724 1.00 90.50 177 ALA A CA 1
ATOM 1325 C C . ALA A 1 177 ? -14.190 -12.164 10.706 1.00 90.50 177 ALA A C 1
ATOM 1327 O O . ALA A 1 177 ? -14.386 -12.249 11.919 1.00 90.50 177 ALA A O 1
ATOM 1328 N N . GLY A 1 178 ? -13.216 -11.406 10.190 1.00 89.69 178 GLY A N 1
ATOM 1329 C CA . GLY A 1 178 ? -12.294 -10.615 11.008 1.00 89.69 178 GLY A CA 1
ATOM 1330 C C . GLY A 1 178 ? -13.020 -9.514 11.781 1.00 89.69 178 GLY A C 1
ATOM 1331 O O . GLY A 1 178 ? -12.832 -9.371 12.986 1.00 89.69 178 GLY A O 1
ATOM 1332 N N . MET A 1 179 ? -13.933 -8.794 11.126 1.00 93.38 179 MET A N 1
ATOM 1333 C CA . MET A 1 179 ? -14.747 -7.770 11.791 1.00 93.38 179 MET A CA 1
ATOM 1334 C C . MET A 1 179 ? -15.532 -8.323 12.989 1.00 93.38 179 MET A C 1
ATOM 1336 O O . MET A 1 179 ? -15.544 -7.704 14.056 1.00 93.38 179 MET A O 1
ATOM 1340 N N . ARG A 1 180 ? -16.154 -9.503 12.838 1.00 94.31 180 ARG A N 1
ATOM 1341 C CA . ARG A 1 180 ? -16.868 -10.188 13.931 1.00 94.31 180 ARG A CA 1
ATOM 1342 C C . ARG A 1 180 ? -15.921 -10.582 15.058 1.00 94.31 180 ARG A C 1
ATOM 1344 O O . ARG A 1 180 ? -16.229 -10.301 16.212 1.00 94.31 180 ARG A O 1
ATOM 1351 N N . LEU A 1 181 ? -14.770 -11.169 14.724 1.00 93.88 181 LEU A N 1
ATOM 1352 C CA . LEU A 1 181 ? -13.760 -11.586 15.700 1.00 93.88 181 LEU A CA 1
ATOM 1353 C C . LEU A 1 181 ? -13.313 -10.422 16.599 1.00 93.88 181 LEU A C 1
ATOM 1355 O O . LEU A 1 181 ? -13.194 -10.586 17.810 1.00 93.88 181 LEU A O 1
ATOM 1359 N N . TYR A 1 182 ? -13.113 -9.232 16.027 1.00 93.94 182 TYR A N 1
ATOM 1360 C CA . TYR A 1 182 ? -12.693 -8.048 16.783 1.00 93.94 182 TYR A CA 1
ATOM 1361 C C . TYR A 1 182 ? -13.854 -7.267 17.422 1.00 93.94 182 TYR A C 1
ATOM 1363 O O . TYR A 1 182 ? -13.618 -6.307 18.165 1.00 93.94 182 TYR A O 1
ATOM 1371 N N . GLY A 1 183 ? -15.104 -7.672 17.178 1.00 94.56 183 GLY A N 1
ATOM 1372 C CA . GLY A 1 183 ? -16.295 -7.003 17.701 1.00 94.56 183 GLY A CA 1
ATOM 1373 C C . GLY A 1 183 ? -16.542 -5.630 17.071 1.00 94.56 183 GLY A C 1
ATOM 1374 O O . GLY A 1 183 ? -16.982 -4.702 17.754 1.00 94.56 183 GLY A O 1
ATOM 1375 N N . VAL A 1 184 ? -16.216 -5.475 15.785 1.00 95.06 184 VAL A N 1
ATOM 1376 C CA . VAL A 1 184 ? -16.510 -4.265 15.011 1.00 95.06 184 VAL A CA 1
ATOM 1377 C C . VAL A 1 184 ? -18.008 -4.251 14.670 1.00 95.06 184 VAL A C 1
ATOM 1379 O O . VAL A 1 184 ? -18.480 -5.197 14.037 1.00 95.06 184 VAL A O 1
ATOM 1382 N N . PRO A 1 185 ? -18.777 -3.207 15.038 1.00 93.81 185 PRO A N 1
ATOM 1383 C CA . PRO A 1 185 ? -20.208 -3.140 14.745 1.00 93.81 185 PRO A CA 1
ATOM 1384 C C . PRO A 1 185 ? -20.499 -3.216 13.245 1.00 93.81 185 PRO A C 1
ATOM 1386 O O . PRO A 1 185 ? -19.861 -2.523 12.458 1.00 93.81 185 PRO A O 1
ATOM 1389 N N . GLN A 1 186 ? -21.506 -3.993 12.842 1.00 92.62 186 GLN A N 1
ATOM 1390 C CA . GLN A 1 186 ? -21.852 -4.151 11.423 1.00 92.62 186 GLN A CA 1
ATOM 1391 C C . GLN A 1 186 ? -22.202 -2.823 10.734 1.00 92.62 186 GLN A C 1
ATOM 1393 O O . GLN A 1 186 ? -21.897 -2.638 9.558 1.00 92.62 186 GLN A O 1
ATOM 1398 N N . SER A 1 187 ? -22.738 -1.855 11.486 1.00 91.38 187 SER A N 1
ATOM 1399 C CA . SER A 1 187 ? -23.042 -0.504 10.999 1.00 91.38 187 SER A CA 1
ATOM 1400 C C . SER A 1 187 ? -21.831 0.268 10.464 1.00 91.38 187 SER A C 1
ATOM 1402 O O . SER A 1 187 ? -22.016 1.256 9.758 1.00 91.38 187 SER A O 1
ATOM 1404 N N . VAL A 1 188 ? -20.594 -0.149 10.770 1.00 91.56 188 VAL A N 1
ATOM 1405 C CA . VAL A 1 188 ? -19.385 0.503 10.240 1.00 91.56 188 VAL A CA 1
ATOM 1406 C C . VAL A 1 188 ? -18.756 -0.234 9.059 1.00 91.56 188 VAL A C 1
ATOM 1408 O O . VAL A 1 188 ? -17.911 0.343 8.381 1.00 91.56 188 VAL A O 1
ATOM 1411 N N . TRP A 1 189 ? -19.165 -1.474 8.770 1.00 91.81 189 TRP A N 1
ATOM 1412 C CA . TRP A 1 189 ? -18.490 -2.325 7.781 1.00 91.81 189 TRP A CA 1
ATOM 1413 C C . TRP A 1 189 ? -18.559 -1.745 6.369 1.00 91.81 189 TRP A C 1
ATOM 1415 O O . TRP A 1 189 ? -17.566 -1.753 5.651 1.00 91.81 189 TRP A O 1
ATOM 1425 N N . CYS A 1 190 ? -19.700 -1.173 5.988 1.00 88.12 190 CYS A N 1
ATOM 1426 C CA . CYS A 1 190 ? -19.860 -0.564 4.668 1.00 88.12 190 CYS A CA 1
ATOM 1427 C C . CYS A 1 190 ? -19.001 0.681 4.496 1.00 88.12 190 CYS A C 1
ATOM 1429 O O . CYS A 1 190 ? -18.414 0.885 3.441 1.00 88.12 190 CYS A O 1
ATOM 1431 N N . LYS A 1 191 ? -18.843 1.464 5.565 1.00 87.94 191 LYS A N 1
ATOM 1432 C CA . LYS A 1 191 ? -17.949 2.622 5.561 1.00 87.94 191 LYS A CA 1
ATOM 1433 C C . LYS A 1 191 ? -16.482 2.218 5.448 1.00 87.94 191 LYS A C 1
ATOM 1435 O O . LYS A 1 191 ? -15.697 2.947 4.865 1.00 87.94 191 LYS A O 1
ATOM 1440 N N . PHE A 1 192 ? -16.117 1.070 6.010 1.00 88.50 192 PHE A N 1
ATOM 1441 C CA . PHE A 1 192 ? -14.778 0.511 5.847 1.00 88.50 192 PHE A CA 1
ATOM 1442 C C . PHE A 1 192 ? -14.611 -0.196 4.501 1.00 88.50 192 PHE A C 1
ATOM 1444 O O . PHE A 1 192 ? -13.495 -0.531 4.139 1.00 88.50 192 PHE A O 1
ATOM 1451 N N . GLY A 1 193 ? -15.687 -0.415 3.743 1.00 83.56 193 GLY A N 1
ATOM 1452 C CA . GLY A 1 193 ? -15.623 -1.194 2.517 1.00 83.56 193 GLY A CA 1
ATOM 1453 C C . GLY A 1 193 ? -15.170 -2.621 2.811 1.00 83.56 193 GLY A C 1
ATOM 1454 O O . GLY A 1 193 ? -14.202 -3.096 2.238 1.00 83.56 193 GLY A O 1
ATOM 1455 N N . ILE A 1 194 ? -15.832 -3.333 3.716 1.00 86.94 194 ILE A N 1
ATOM 1456 C CA . ILE A 1 194 ? -15.551 -4.760 3.931 1.00 86.94 194 ILE A CA 1
ATOM 1457 C C . ILE A 1 194 ? -16.110 -5.561 2.749 1.00 86.94 194 ILE A C 1
ATOM 1459 O O . ILE A 1 194 ? -17.284 -5.432 2.417 1.00 86.94 194 ILE A O 1
ATOM 1463 N N . TYR A 1 195 ? -15.261 -6.338 2.068 1.00 75.19 195 TYR A N 1
ATOM 1464 C CA . TYR A 1 195 ? -15.561 -6.845 0.714 1.00 75.19 195 TYR A CA 1
ATOM 1465 C C . TYR A 1 195 ? -16.694 -7.873 0.652 1.00 75.19 195 TYR A C 1
ATOM 1467 O O . TYR A 1 195 ? -17.404 -7.949 -0.343 1.00 75.19 195 TYR A O 1
ATOM 1475 N N . ASP A 1 196 ? -16.847 -8.672 1.698 1.00 85.19 196 ASP A N 1
ATOM 1476 C CA . ASP A 1 196 ? -17.872 -9.702 1.860 1.00 85.19 196 ASP A CA 1
ATOM 1477 C C . ASP A 1 196 ? -19.011 -9.231 2.783 1.00 85.19 196 ASP A C 1
ATOM 1479 O O . ASP A 1 196 ? -19.869 -10.022 3.188 1.00 85.19 196 ASP A O 1
ATOM 1483 N N . ALA A 1 197 ? -19.043 -7.938 3.129 1.00 85.62 197 ALA A N 1
ATOM 1484 C CA . ALA A 1 197 ? -20.163 -7.348 3.842 1.00 85.62 197 ALA A CA 1
ATOM 1485 C C . ALA A 1 197 ? -21.315 -7.049 2.877 1.00 85.62 197 ALA A C 1
ATOM 1487 O O . ALA A 1 197 ? -21.142 -6.441 1.823 1.00 85.62 197 ALA A O 1
ATOM 1488 N N . LYS A 1 198 ? -22.528 -7.434 3.277 1.00 82.50 198 LYS A N 1
ATOM 1489 C CA . LYS A 1 198 ? -23.754 -7.028 2.589 1.00 82.50 198 LYS A CA 1
ATOM 1490 C C . LYS A 1 198 ? -24.062 -5.573 2.928 1.00 82.50 198 LYS A C 1
ATOM 1492 O O . LYS A 1 198 ? -24.575 -5.285 4.008 1.00 82.50 198 LYS A O 1
ATOM 1497 N N . CYS A 1 199 ? -23.707 -4.687 2.010 1.00 79.44 199 CYS A N 1
ATOM 1498 C CA . CYS A 1 199 ? -24.003 -3.265 2.061 1.00 79.44 199 CYS A CA 1
ATOM 1499 C C . CYS A 1 199 ? -25.145 -2.996 1.089 1.00 79.44 199 CYS A C 1
ATOM 1501 O O . CYS A 1 199 ? -24.942 -3.031 -0.122 1.00 79.44 199 CYS A O 1
ATOM 1503 N N . HIS A 1 200 ? -26.345 -2.847 1.642 1.00 55.53 200 HIS A N 1
ATOM 1504 C CA . HIS A 1 200 ? -27.578 -2.555 0.920 1.00 55.53 200 HIS A CA 1
ATOM 1505 C C . HIS A 1 200 ? -28.072 -1.177 1.339 1.00 55.53 200 HIS A C 1
ATOM 1507 O O . HIS A 1 200 ? -28.020 -0.905 2.562 1.00 55.53 200 HIS A O 1
#

Radius of gyration: 17.33 Å; chains: 1; bounding box: 46×38×49 Å

pLDDT: mean 83.72, std 14.26, range [29.97, 97.94]

Foldseek 3Di:
DDPPPPPPPVQADQDQQVQVQQFFVPPPPDTWAWDDWFDDDQKIWTATAPGHFPREGQGATWIWGADPRHIHTAAGQQEPQLLPVVVPDPVRSCRRCPVGDHRVHDDHFDPAAEADDPVVSVLVVVVGDGPDFPHKFDDDQKIKTDGGGQFQWIWIWGHDPNDIDTPDIYTHADAPVVCVVVVPDLVCCVSVPHPHRDDD